Protein AF-0000000084456804 (afdb_homodimer)

Organism: NCBI:txid398673

Foldseek 3Di:
DQACAPQNVVVVLVCQLAVPLDLVSNLVSLVQAADQQAWEAEPHDIDGSVRVSVVSSVLNVFKRKDWPDKDWDDKPDDPVDPHHPLQDAKIKTKMKTKMWIAGPVPRDIWIKIKIKMWIWGQDPVRGIHTRYIYMYMDTDD/DQACDPQNVVVVLVCQLAVPLDLVSNLVSLVQAADQQAWEAEPHDIDGSVRVSVVSSVLNVFKRKDWPDKDWDDKPDDPPDRHPPLQDAKIKTKMKTKMWIAGPVPRDIWIKIKIKMWIWGQDPVRGIHTRYIYMYMDTDD

Secondary structure (DSSP, 8-state):
-----HHHHHHHHHHHHHH-S-HHHHHHHHHHHEEEEEEEEETTEEEEHHHHHHHHHHHHHHEEEEEEEEEEEEESS-TT-SS--TTSS-EEEEEEEEEEEEETTT--EEEEEEEEEEEEEE-TTS-EEEEEEEEEEEEE-/-----HHHHHHHHHHHHHH-S-HHHHHHHHHHHEEEEEEEEETTEEEEHHHHHHHHHHHHHHEEEEEEEEEEEEESS-SS-S---TTSS-EEEEEEEEEEEEETTT--EEEEEEEEEEEEEE-TTS-EEEEEEEEEEEEE-

Structure (mmCIF, N/CA/C/O backbone):
data_AF-0000000084456804-model_v1
#
loop_
_entity.id
_entity.type
_entity.pdbx_description
1 polymer 'SnoaL-like domain-containing protein'
#
loop_
_atom_site.group_PDB
_atom_site.id
_atom_site.type_symbol
_atom_site.label_atom_id
_atom_site.label_alt_id
_atom_site.label_comp_id
_atom_site.label_asym_id
_atom_site.label_entity_id
_atom_site.label_seq_id
_atom_site.pdbx_PDB_ins_code
_atom_site.Cartn_x
_atom_site.Cartn_y
_atom_site.Cartn_z
_atom_site.occupancy
_atom_site.B_iso_or_equiv
_atom_site.auth_seq_id
_atom_site.auth_comp_id
_atom_site.auth_asym_id
_atom_site.auth_atom_id
_atom_site.pdbx_PDB_model_num
ATOM 1 N N . MET A 1 1 ? 26.938 5.816 13.539 1 35.72 1 MET A N 1
ATOM 2 C CA . MET A 1 1 ? 25.672 6.43 13.141 1 35.72 1 MET A CA 1
ATOM 3 C C . MET A 1 1 ? 24.641 5.367 12.758 1 35.72 1 MET A C 1
ATOM 5 O O . MET A 1 1 ? 25 4.367 12.125 1 35.72 1 MET A O 1
ATOM 9 N N . GLU A 1 2 ? 23.672 5.082 13.453 1 49.22 2 GLU A N 1
ATOM 10 C CA . GLU A 1 2 ? 22.719 4.012 13.18 1 49.22 2 GLU A CA 1
ATOM 11 C C . GLU A 1 2 ? 22.25 4.059 11.734 1 49.22 2 GLU A C 1
ATOM 13 O O . GLU A 1 2 ? 22.078 5.141 11.164 1 49.22 2 GLU A O 1
ATOM 18 N N . PRO A 1 3 ? 22.516 3.033 11.016 1 57.56 3 PRO A N 1
ATOM 19 C CA . PRO A 1 3 ? 22.156 3.059 9.594 1 57.56 3 PRO A CA 1
ATOM 20 C C . PRO A 1 3 ? 20.75 3.621 9.359 1 57.56 3 PRO A C 1
ATOM 22 O O . PRO A 1 3 ? 19.844 3.373 10.156 1 57.56 3 PRO A O 1
ATOM 25 N N . ILE A 1 4 ? 20.672 4.742 8.703 1 65.06 4 ILE A N 1
ATOM 26 C CA . ILE A 1 4 ? 19.391 5.367 8.359 1 65.06 4 ILE A CA 1
ATOM 27 C C . ILE A 1 4 ? 18.625 4.473 7.395 1 65.06 4 ILE A C 1
ATOM 29 O O . ILE A 1 4 ? 19.156 4.086 6.344 1 65.06 4 ILE A O 1
ATOM 33 N N . THR A 1 5 ? 17.516 3.873 7.895 1 77.75 5 THR A N 1
ATOM 34 C CA . THR A 1 5 ? 16.641 3.021 7.086 1 77.75 5 THR A CA 1
ATOM 35 C C . THR A 1 5 ? 15.656 3.861 6.285 1 77.75 5 THR A C 1
ATOM 37 O O . THR A 1 5 ? 15.508 5.059 6.535 1 77.75 5 THR A O 1
ATOM 40 N N . LEU A 1 6 ? 15.125 3.277 5.277 1 82.5 6 LEU A N 1
ATOM 41 C CA . LEU A 1 6 ? 14.07 3.955 4.531 1 82.5 6 LEU A CA 1
ATOM 42 C C . LEU A 1 6 ? 12.945 4.391 5.457 1 82.5 6 LEU A C 1
ATOM 44 O O . LEU A 1 6 ? 12.375 5.473 5.285 1 82.5 6 LEU A O 1
ATOM 48 N N . PHE A 1 7 ? 12.695 3.586 6.438 1 86.81 7 PHE A N 1
ATOM 49 C CA . PHE A 1 7 ? 11.664 3.932 7.398 1 86.81 7 PHE A CA 1
ATOM 50 C C . PHE A 1 7 ? 12.023 5.207 8.156 1 86.81 7 PHE A C 1
ATOM 52 O O . PHE A 1 7 ? 11.18 6.09 8.336 1 86.81 7 PHE A O 1
ATOM 59 N N . ASN A 1 8 ? 13.188 5.277 8.586 1 83.88 8 ASN A N 1
ATOM 60 C CA . ASN A 1 8 ? 13.609 6.465 9.328 1 83.88 8 ASN A CA 1
ATOM 61 C C . ASN A 1 8 ? 13.484 7.727 8.484 1 83.88 8 ASN A C 1
ATOM 63 O O . ASN A 1 8 ? 13.078 8.781 8.984 1 83.88 8 ASN A O 1
ATOM 67 N N . HIS A 1 9 ? 13.93 7.535 7.285 1 82.19 9 HIS A N 1
ATOM 68 C CA . HIS A 1 9 ? 13.773 8.656 6.367 1 82.19 9 HIS A CA 1
ATOM 69 C C . HIS A 1 9 ? 12.312 9.055 6.219 1 82.19 9 HIS A C 1
ATOM 71 O O . HIS A 1 9 ? 11.977 10.242 6.289 1 82.19 9 HIS A O 1
ATOM 77 N N . PHE A 1 10 ? 11.523 8.102 6.074 1 86.19 10 PHE A N 1
ATOM 78 C CA . PHE A 1 10 ? 10.102 8.352 5.902 1 86.19 10 PHE A CA 1
ATOM 79 C C . PHE A 1 10 ? 9.492 8.914 7.184 1 86.19 10 PHE A C 1
ATOM 81 O O . PHE A 1 10 ? 8.672 9.828 7.133 1 86.19 10 PHE A O 1
ATOM 88 N N . ASP A 1 11 ? 9.836 8.398 8.25 1 87.81 11 ASP A N 1
ATOM 89 C CA . ASP A 1 11 ? 9.328 8.875 9.539 1 87.81 11 ASP A CA 1
ATOM 90 C C . ASP A 1 11 ? 9.641 10.352 9.742 1 87.81 11 ASP A C 1
ATOM 92 O O . ASP A 1 11 ? 8.781 11.125 10.172 1 87.81 11 ASP A O 1
ATOM 96 N N . GLU A 1 12 ? 10.828 10.742 9.422 1 84.06 12 GLU A N 1
ATOM 97 C CA . G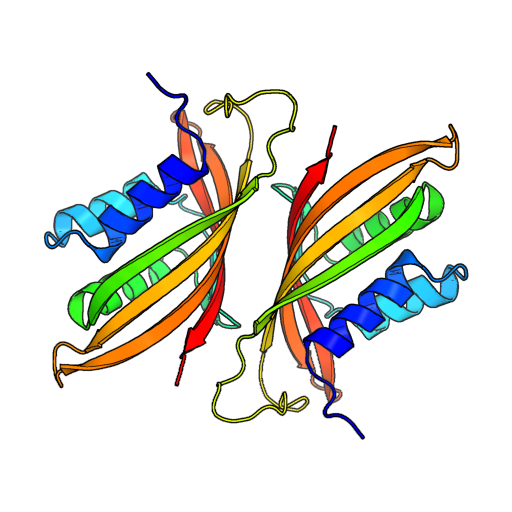LU A 1 12 ? 11.227 12.148 9.547 1 84.06 12 GLU A CA 1
ATOM 98 C C . GLU A 1 12 ? 10.453 13.023 8.57 1 84.06 12 GLU A C 1
ATOM 100 O O . GLU A 1 12 ? 10.039 14.133 8.914 1 84.06 12 GLU A O 1
ATOM 105 N N . LEU A 1 13 ? 10.344 12.516 7.359 1 85.5 13 LEU A N 1
ATOM 106 C CA . LEU A 1 13 ? 9.562 13.258 6.367 1 85.5 13 LEU A CA 1
ATOM 107 C C . LEU A 1 13 ? 8.148 13.508 6.863 1 85.5 13 LEU A C 1
ATOM 109 O O . LEU A 1 13 ? 7.637 14.625 6.762 1 85.5 13 LEU A O 1
ATOM 113 N N . PHE A 1 14 ? 7.52 12.516 7.391 1 83.75 14 PHE A N 1
ATOM 114 C CA . PHE A 1 14 ? 6.164 12.617 7.918 1 83.75 14 PHE A CA 1
ATOM 115 C C . PHE A 1 14 ? 6.078 13.703 8.984 1 83.75 14 PHE A C 1
ATOM 117 O O . PHE A 1 14 ? 5.16 14.523 8.969 1 83.75 14 PHE A O 1
ATOM 124 N N . LYS A 1 15 ? 7.02 13.727 9.836 1 83.5 15 LYS A N 1
ATOM 125 C CA . LYS A 1 15 ? 7.027 14.68 10.945 1 83.5 15 LYS A CA 1
ATOM 126 C C . LYS A 1 15 ? 7.164 16.109 10.43 1 83.5 15 LYS A C 1
ATOM 128 O O . LYS A 1 15 ? 6.477 17.016 10.906 1 83.5 15 LYS A O 1
ATOM 133 N N . VAL A 1 16 ? 7.969 16.25 9.477 1 82.94 16 VAL A N 1
ATOM 134 C CA . VAL A 1 16 ? 8.18 17.594 8.938 1 82.94 16 VAL A CA 1
ATOM 135 C C . VAL A 1 16 ? 6.945 18.031 8.156 1 82.94 16 VAL A C 1
ATOM 137 O O . VAL A 1 16 ? 6.527 19.188 8.242 1 82.94 16 VAL A O 1
ATOM 140 N N . LEU A 1 17 ? 6.297 17.172 7.457 1 84.38 17 LEU A N 1
ATOM 141 C CA . LEU A 1 17 ? 5.129 17.5 6.641 1 84.38 17 LEU A CA 1
ATOM 142 C C . LEU A 1 17 ? 3.947 17.891 7.516 1 84.38 17 LEU A C 1
ATOM 144 O O . LEU A 1 17 ? 3.189 18.797 7.168 1 84.38 17 LEU A O 1
ATOM 148 N N . PHE A 1 18 ? 3.859 17.266 8.703 1 83.19 18 PHE A N 1
ATOM 149 C CA . PHE A 1 18 ? 2.584 17.422 9.391 1 83.19 18 PHE A CA 1
ATOM 150 C C . PHE A 1 18 ? 2.787 18.031 10.773 1 83.19 18 PHE A C 1
ATOM 152 O O . PHE A 1 18 ? 1.844 18.547 11.375 1 83.19 18 PHE A O 1
ATOM 159 N N . PHE A 1 19 ? 3.977 17.953 11.352 1 80.5 19 PHE A N 1
ATOM 160 C CA . PHE A 1 19 ? 4.168 18.422 12.727 1 80.5 19 PHE A CA 1
ATOM 161 C C . PHE A 1 19 ? 4.918 19.734 12.75 1 80.5 19 PHE A C 1
ATOM 163 O O . PHE A 1 19 ? 5.023 20.375 13.805 1 80.5 19 PHE A O 1
ATOM 170 N N . GLN A 1 20 ? 5.438 20.109 11.656 1 74 20 GLN A N 1
ATOM 171 C CA . GLN A 1 20 ? 6.172 21.375 11.617 1 74 20 GLN A CA 1
ATOM 172 C C . GLN A 1 20 ? 5.223 22.562 11.539 1 74 20 GLN A C 1
ATOM 174 O O . GLN A 1 20 ? 4.348 22.609 10.672 1 74 20 GLN A O 1
ATOM 179 N N . ASN A 1 21 ? 5.324 23.453 12.375 1 74.38 21 ASN A N 1
ATOM 180 C CA . ASN A 1 21 ? 4.418 24.594 12.484 1 74.38 21 ASN A CA 1
ATOM 181 C C . ASN A 1 21 ? 4.695 25.625 11.406 1 74.38 21 ASN A C 1
ATOM 183 O O . ASN A 1 21 ? 3.816 26.422 11.055 1 74.38 21 ASN A O 1
ATOM 187 N N . ASP A 1 22 ? 5.875 25.625 10.859 1 80.38 22 ASP A N 1
ATOM 188 C CA . ASP A 1 22 ? 6.246 26.562 9.805 1 80.38 22 ASP A CA 1
ATOM 189 C C . ASP A 1 22 ? 5.789 26.062 8.438 1 80.38 22 ASP A C 1
ATOM 191 O O . ASP A 1 22 ? 6.352 25.109 7.895 1 80.38 22 ASP A O 1
ATOM 195 N N . ASN A 1 23 ? 4.797 26.734 7.867 1 78.12 23 ASN A N 1
ATOM 196 C CA . ASN A 1 23 ? 4.23 26.344 6.586 1 78.12 23 ASN A CA 1
ATOM 197 C C . ASN A 1 23 ? 5.289 26.328 5.484 1 78.12 23 ASN A C 1
ATOM 199 O O . ASN A 1 23 ? 5.258 25.469 4.598 1 78.12 23 ASN A O 1
ATOM 203 N N . GLU A 1 24 ? 6.129 27.281 5.57 1 82.5 24 GLU A N 1
ATOM 204 C CA . GLU A 1 24 ? 7.195 27.328 4.574 1 82.5 24 GLU A CA 1
ATOM 205 C C . GLU A 1 24 ? 8.102 26.109 4.684 1 82.5 24 GLU A C 1
ATOM 207 O O . GLU A 1 24 ? 8.516 25.547 3.672 1 82.5 24 GLU A O 1
ATOM 212 N N . ALA A 1 25 ? 8.375 25.766 5.863 1 82 25 ALA A N 1
ATOM 213 C CA . ALA A 1 25 ? 9.188 24.578 6.09 1 82 25 ALA A CA 1
ATOM 214 C C . ALA A 1 25 ? 8.469 23.328 5.582 1 82 25 ALA A C 1
ATOM 216 O O . ALA A 1 25 ? 9.094 22.453 4.984 1 82 25 ALA A O 1
ATOM 217 N N . GLY A 1 26 ? 7.168 23.219 5.746 1 81.69 26 GLY A N 1
ATOM 218 C CA . GLY A 1 26 ? 6.387 22.094 5.246 1 81.69 26 GLY A CA 1
ATOM 219 C C . GLY A 1 26 ? 6.367 22.016 3.732 1 81.69 26 GLY A C 1
ATOM 220 O O . GLY A 1 26 ? 6.523 20.922 3.166 1 81.69 26 GLY A O 1
ATOM 221 N N . SER A 1 27 ? 6.211 23.156 3.193 1 84.44 27 SER A N 1
ATOM 222 C CA . SER A 1 27 ? 6.176 23.219 1.735 1 84.44 27 SER A CA 1
ATOM 223 C C . SER A 1 27 ? 7.527 22.844 1.136 1 84.44 27 SER A C 1
ATOM 225 O O . SER A 1 27 ? 7.586 22.125 0.13 1 84.44 27 SER A O 1
ATOM 227 N N . LYS A 1 28 ? 8.547 23.375 1.702 1 87.31 28 LYS A N 1
ATOM 228 C CA . LYS A 1 28 ? 9.891 23.047 1.23 1 87.31 28 LYS A CA 1
ATOM 229 C C . LYS A 1 28 ? 10.172 21.547 1.365 1 87.31 28 LYS A C 1
ATOM 231 O O . LYS A 1 28 ? 10.773 20.953 0.477 1 87.31 28 LYS A O 1
ATOM 236 N N . ALA A 1 29 ? 9.766 21 2.494 1 88 29 ALA A N 1
ATOM 237 C CA . ALA A 1 29 ? 9.953 19.562 2.701 1 88 29 ALA A CA 1
ATOM 238 C C . ALA A 1 29 ? 9.25 18.766 1.61 1 88 29 ALA A C 1
ATOM 240 O O . ALA A 1 29 ? 9.773 17.75 1.146 1 88 29 ALA A O 1
ATOM 241 N N . PHE A 1 30 ? 8.094 19.172 1.231 1 91.81 30 PHE A N 1
ATOM 242 C CA . PHE A 1 30 ? 7.367 18.484 0.172 1 91.81 30 PHE A CA 1
ATOM 243 C C . PHE A 1 30 ? 8.148 18.516 -1.134 1 91.81 30 PHE A C 1
ATOM 245 O O . PHE A 1 30 ? 8.406 17.469 -1.737 1 91.81 30 PHE A O 1
ATOM 252 N N . VAL A 1 31 ? 8.578 19.688 -1.529 1 91.38 31 VAL A N 1
ATOM 253 C CA . VAL A 1 31 ? 9.258 19.891 -2.803 1 91.38 31 VAL A CA 1
ATOM 254 C C . VAL A 1 31 ? 10.562 19.078 -2.822 1 91.38 31 VAL A C 1
ATOM 256 O O . VAL A 1 31 ? 10.906 18.484 -3.838 1 91.38 31 VAL A O 1
ATOM 259 N N . ASP A 1 32 ? 11.188 19 -1.734 1 92.69 32 ASP A N 1
ATOM 260 C CA . ASP A 1 32 ? 12.492 18.359 -1.652 1 92.69 32 ASP A CA 1
ATOM 261 C C . ASP A 1 32 ? 12.359 16.844 -1.613 1 92.69 32 ASP A C 1
ATOM 263 O O . ASP A 1 32 ? 13.312 16.125 -1.919 1 92.69 32 ASP A O 1
ATOM 267 N N . ASN A 1 33 ? 11.211 16.344 -1.269 1 93.94 33 ASN A N 1
ATOM 268 C CA . ASN A 1 33 ? 11.164 14.914 -0.931 1 93.94 33 ASN A CA 1
ATOM 269 C C . ASN A 1 33 ? 10.211 14.156 -1.851 1 93.94 33 ASN A C 1
ATOM 271 O O . ASN A 1 33 ? 10.133 12.922 -1.784 1 93.94 3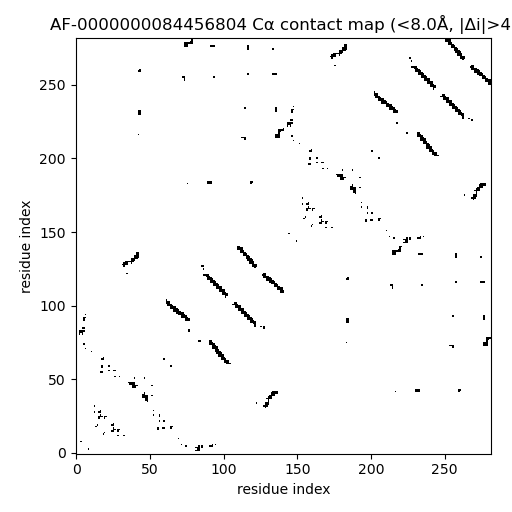3 ASN A O 1
ATOM 275 N N . PHE A 1 34 ? 9.547 14.828 -2.721 1 96.12 34 PHE A N 1
ATOM 276 C CA . PHE A 1 34 ? 8.625 14.164 -3.641 1 96.12 34 PHE A CA 1
ATOM 277 C C . PHE A 1 34 ? 9.055 14.391 -5.086 1 96.12 34 PHE A C 1
ATOM 279 O O . PHE A 1 34 ? 9.438 15.5 -5.461 1 96.12 34 PHE A O 1
ATOM 286 N N . ALA A 1 35 ? 9.062 13.328 -5.852 1 95.75 35 ALA A N 1
ATOM 287 C CA . ALA A 1 35 ? 9.398 13.414 -7.27 1 95.75 35 ALA A CA 1
ATOM 288 C C . ALA A 1 35 ? 8.336 14.172 -8.047 1 95.75 35 ALA A C 1
ATOM 290 O O . ALA A 1 35 ? 7.156 14.156 -7.68 1 95.75 35 ALA A O 1
ATOM 291 N N . LYS A 1 36 ? 8.688 14.781 -9.133 1 95.19 36 LYS A N 1
ATOM 292 C CA . LYS A 1 36 ? 7.762 15.594 -9.922 1 95.19 36 LYS A CA 1
ATOM 293 C C . LYS A 1 36 ? 6.672 14.727 -10.547 1 95.19 36 LYS A C 1
ATOM 295 O O . LYS A 1 36 ? 5.562 15.203 -10.797 1 95.19 36 LYS A O 1
ATOM 300 N N . ASP A 1 37 ? 6.938 13.477 -10.805 1 95.12 37 ASP A N 1
ATOM 301 C CA . ASP A 1 37 ? 5.953 12.555 -11.375 1 95.12 37 ASP A CA 1
ATOM 302 C C . ASP A 1 37 ? 5.266 11.742 -10.281 1 95.12 37 ASP A C 1
ATOM 304 O O . ASP A 1 37 ? 4.68 10.688 -10.562 1 95.12 37 ASP A O 1
ATOM 308 N N . PHE A 1 38 ? 5.348 12.258 -9.094 1 96.06 38 PHE A N 1
ATOM 309 C CA . PHE A 1 38 ? 4.742 11.656 -7.91 1 96.06 38 PHE A CA 1
ATOM 310 C C . PHE A 1 38 ? 3.244 11.453 -8.117 1 96.06 38 PHE A C 1
ATOM 312 O O . PHE A 1 38 ? 2.566 12.312 -8.68 1 96.06 38 PHE A O 1
ATOM 319 N N . THR A 1 39 ? 2.752 10.289 -7.605 1 95.81 39 THR A N 1
ATOM 320 C CA . THR A 1 39 ? 1.318 10.031 -7.523 1 95.81 39 THR A CA 1
ATOM 321 C C . THR A 1 39 ? 0.949 9.445 -6.164 1 95.81 39 THR A C 1
ATOM 323 O O . THR A 1 39 ? 1.762 8.773 -5.531 1 95.81 39 THR A O 1
ATOM 326 N N . ALA A 1 40 ? -0.287 9.734 -5.785 1 96.56 40 ALA A N 1
ATOM 327 C CA . ALA A 1 40 ? -0.777 9.195 -4.52 1 96.56 40 ALA A CA 1
ATOM 328 C C . ALA A 1 40 ? -2.188 8.633 -4.672 1 96.56 40 ALA A C 1
ATOM 330 O O . ALA A 1 40 ? -2.947 9.07 -5.539 1 96.56 40 ALA A O 1
ATOM 331 N N . SER A 1 41 ? -2.451 7.637 -3.957 1 95.44 41 SER A N 1
ATOM 332 C CA . SER A 1 41 ? -3.803 7.125 -3.76 1 95.44 41 SER A CA 1
ATOM 333 C C . SER A 1 41 ? -4.145 7.027 -2.277 1 95.44 41 SER A C 1
ATOM 335 O O . SER A 1 41 ? -3.418 6.398 -1.507 1 95.44 41 SER A O 1
ATOM 337 N N . ILE 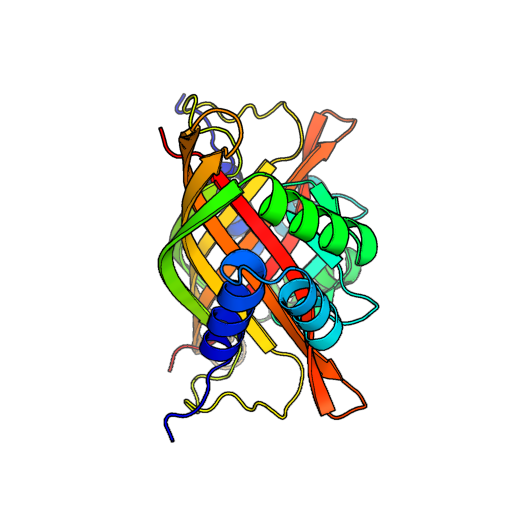A 1 42 ? -5.113 7.633 -1.848 1 94.12 42 ILE A N 1
ATOM 338 C CA . ILE A 1 42 ? -5.633 7.535 -0.487 1 94.12 42 ILE A CA 1
ATOM 339 C C . ILE A 1 42 ? -7.039 6.949 -0.511 1 94.12 42 ILE A C 1
ATOM 341 O O . ILE A 1 42 ? -7.977 7.582 -1.008 1 94.12 42 ILE A O 1
ATOM 345 N N . ASN A 1 43 ? -7.062 5.715 0.06 1 87.44 43 ASN A N 1
ATOM 346 C CA . ASN A 1 43 ? -8.266 4.91 -0.123 1 87.44 43 ASN A CA 1
ATOM 347 C C . ASN A 1 43 ? -8.617 4.754 -1.6 1 87.44 43 ASN A C 1
ATOM 349 O O . ASN A 1 43 ? -7.867 4.141 -2.359 1 87.44 43 ASN A O 1
ATOM 353 N N . SER A 1 44 ? -9.438 5.512 -2.229 1 82.06 44 SER A N 1
ATOM 354 C CA . SER A 1 44 ? -9.766 5.375 -3.643 1 82.06 44 SER A CA 1
ATOM 355 C C . SER A 1 44 ? -9.586 6.695 -4.383 1 82.06 44 SER A C 1
ATOM 357 O O . SER A 1 44 ? -9.859 6.781 -5.582 1 82.06 44 SER A O 1
ATOM 359 N N . GLN A 1 45 ? -9.102 7.613 -3.674 1 88.5 45 GLN A N 1
ATOM 360 C CA . GLN A 1 45 ? -8.906 8.914 -4.309 1 88.5 45 GLN A CA 1
ATOM 361 C C . GLN A 1 45 ? -7.492 9.039 -4.879 1 88.5 45 GLN A C 1
ATOM 363 O O . GLN A 1 45 ? -6.508 8.883 -4.152 1 88.5 45 GLN A O 1
ATOM 368 N N . HIS A 1 46 ? -7.434 9.305 -6.133 1 92.75 46 HIS A N 1
ATOM 369 C CA . HIS A 1 46 ? -6.152 9.5 -6.797 1 92.75 46 HIS A CA 1
ATOM 370 C C . HIS A 1 46 ? -5.738 10.969 -6.777 1 92.75 46 HIS A C 1
ATOM 372 O O . HIS A 1 46 ? -6.562 11.852 -7.016 1 92.75 46 HIS A O 1
ATOM 378 N N . LEU A 1 47 ? -4.504 11.227 -6.438 1 96.38 47 LEU A N 1
ATOM 379 C CA . LEU A 1 47 ? -3.951 12.578 -6.379 1 96.38 47 LEU A CA 1
ATOM 380 C C . LEU A 1 47 ? -2.623 12.648 -7.125 1 96.38 47 LEU A C 1
ATOM 382 O O . LEU A 1 47 ? -1.76 11.789 -6.953 1 96.38 47 LEU A O 1
ATOM 386 N N . ASP A 1 48 ? -2.533 13.68 -7.941 1 97.19 48 ASP A N 1
ATOM 387 C CA . ASP A 1 48 ? -1.217 13.938 -8.516 1 97.19 48 ASP A CA 1
ATOM 388 C C . ASP A 1 48 ? -0.39 14.844 -7.602 1 97.19 48 ASP A C 1
ATOM 390 O O . ASP A 1 48 ? -0.793 15.133 -6.473 1 97.19 48 ASP A O 1
ATOM 394 N N . TYR A 1 49 ? 0.779 15.219 -8.078 1 97.25 49 TYR A N 1
ATOM 395 C CA . TYR A 1 49 ? 1.745 15.992 -7.309 1 97.25 49 TYR A CA 1
ATOM 396 C C . TYR A 1 49 ? 1.104 17.25 -6.734 1 97.25 49 TYR A C 1
ATOM 398 O O . TYR A 1 49 ? 1.134 17.469 -5.523 1 97.25 49 TYR A O 1
ATOM 406 N N . ASN A 1 50 ? 0.415 18.047 -7.551 1 96.19 50 ASN A N 1
ATOM 407 C CA . ASN A 1 50 ? -0.157 19.328 -7.113 1 96.19 50 ASN A CA 1
ATOM 408 C C . ASN A 1 50 ? -1.328 19.109 -6.16 1 96.19 50 ASN A C 1
ATOM 410 O O . ASN A 1 50 ? -1.446 19.812 -5.152 1 96.19 50 ASN A O 1
ATOM 414 N N . ALA A 1 51 ? -2.123 18.156 -6.516 1 96.38 51 ALA A N 1
ATOM 415 C CA . ALA A 1 51 ? -3.285 17.875 -5.676 1 96.38 51 ALA A CA 1
ATOM 416 C C . ALA A 1 51 ? -2.861 17.391 -4.293 1 96.38 51 ALA A C 1
ATOM 418 O O . ALA A 1 51 ? -3.453 17.797 -3.283 1 96.38 51 ALA A O 1
ATOM 419 N N . PHE A 1 52 ? -1.888 16.609 -4.258 1 95.94 52 PHE A N 1
ATOM 420 C CA . PHE A 1 52 ? -1.412 16.094 -2.979 1 95.94 52 PHE A CA 1
ATOM 421 C C . PHE A 1 52 ? -0.754 17.203 -2.16 1 95.94 52 PHE A C 1
ATOM 423 O O . PHE A 1 52 ? -0.961 17.297 -0.948 1 95.94 52 PHE A O 1
ATOM 430 N N . GLN A 1 53 ? 0.08 17.938 -2.781 1 93.62 53 GLN A N 1
ATOM 431 C CA . GLN A 1 53 ? 0.711 19.062 -2.096 1 93.62 53 GLN A CA 1
ATOM 432 C C . GLN A 1 53 ? -0.333 19.984 -1.471 1 93.62 53 GLN A C 1
ATOM 434 O O . GLN A 1 53 ? -0.198 20.391 -0.315 1 93.62 53 GLN A O 1
ATOM 439 N N . LYS A 1 54 ? -1.346 20.312 -2.246 1 92.88 54 LYS A N 1
ATOM 440 C CA . LYS A 1 54 ? -2.424 21.156 -1.748 1 92.88 54 LYS A CA 1
ATOM 441 C C . LYS A 1 54 ? -3.15 20.5 -0.581 1 92.88 54 LYS A C 1
ATOM 443 O O . LYS A 1 54 ? -3.473 21.156 0.41 1 92.88 54 LYS A O 1
ATOM 448 N N . ALA A 1 55 ? -3.395 19.203 -0.699 1 92.12 55 ALA A N 1
ATOM 449 C CA . ALA A 1 55 ? -4.066 18.469 0.369 1 92.12 55 ALA A CA 1
ATOM 450 C C . ALA A 1 55 ? -3.258 18.531 1.662 1 92.12 55 ALA A C 1
ATOM 452 O O . ALA A 1 55 ? -3.82 18.672 2.748 1 92.12 55 ALA A O 1
ATOM 453 N N . CYS A 1 56 ? -1.991 18.359 1.564 1 90.94 56 CYS A N 1
ATOM 454 C CA . CYS A 1 56 ? -1.13 18.438 2.74 1 90.94 56 CYS A CA 1
ATOM 455 C C . CYS A 1 56 ? -1.203 19.812 3.385 1 90.94 56 CYS A C 1
ATOM 457 O O . CYS A 1 56 ? -1.293 19.922 4.609 1 90.94 56 CYS A O 1
ATOM 459 N N . ALA A 1 57 ? -1.174 20.828 2.561 1 88.75 57 ALA A N 1
ATOM 460 C CA . ALA A 1 57 ? -1.243 22.203 3.074 1 88.75 57 ALA A CA 1
ATOM 461 C C . ALA A 1 57 ? -2.568 22.453 3.787 1 88.75 57 ALA A C 1
ATOM 463 O O . ALA A 1 57 ? -2.596 23.047 4.867 1 88.75 57 ALA A O 1
ATOM 464 N N . ILE A 1 58 ? -3.615 21.969 3.207 1 90.06 58 ILE A N 1
ATOM 465 C CA . ILE A 1 58 ? -4.941 22.141 3.791 1 90.06 58 ILE A CA 1
ATOM 466 C C . ILE A 1 58 ? -5.02 21.391 5.121 1 90.06 58 ILE A C 1
ATOM 468 O O . ILE A 1 58 ? -5.543 21.906 6.105 1 90.06 58 ILE A O 1
ATOM 472 N N . ALA A 1 59 ? -4.492 20.203 5.105 1 88.94 59 ALA A N 1
ATOM 473 C CA . ALA A 1 59 ? -4.504 19.422 6.336 1 88.94 59 ALA A CA 1
ATOM 474 C C . ALA A 1 59 ? -3.752 20.141 7.453 1 88.94 59 ALA A C 1
ATOM 476 O O . ALA A 1 59 ? -4.207 20.156 8.602 1 88.94 59 ALA A O 1
ATOM 477 N N . ARG A 1 60 ? -2.656 20.688 7.148 1 87.5 60 ARG A N 1
ATOM 478 C CA . ARG A 1 60 ? -1.864 21.406 8.141 1 87.5 60 ARG A CA 1
ATOM 479 C C . ARG A 1 60 ? -2.623 22.625 8.664 1 87.5 60 ARG A C 1
ATOM 481 O O . ARG A 1 60 ? -2.492 22.984 9.836 1 87.5 60 ARG A O 1
ATOM 488 N N . GLU A 1 61 ? -3.334 23.25 7.824 1 87.44 61 GLU A N 1
ATOM 489 C CA . GLU A 1 61 ? -4.094 24.438 8.195 1 87.44 61 GLU A CA 1
ATOM 490 C C . GLU A 1 61 ? -5.309 24.078 9.047 1 87.44 61 GLU A C 1
ATOM 492 O O . GLU A 1 61 ? -5.621 24.766 10.016 1 87.44 61 GLU A O 1
ATOM 497 N N . ASP A 1 62 ? -5.895 23 8.773 1 90.06 62 ASP A N 1
ATOM 498 C CA . ASP A 1 62 ? -7.207 22.703 9.336 1 90.06 62 ASP A CA 1
ATOM 499 C C . ASP A 1 62 ? -7.086 21.844 10.594 1 90.06 62 ASP A C 1
ATOM 501 O O . ASP A 1 62 ? -8 21.812 11.422 1 90.06 62 ASP A O 1
ATOM 505 N N . TRP A 1 63 ? -5.922 21.141 10.695 1 90.5 63 TRP A N 1
ATOM 506 C CA . TRP A 1 63 ? -5.887 20.125 11.742 1 90.5 63 TRP A CA 1
ATOM 507 C C . TRP A 1 63 ? -4.605 20.25 12.562 1 90.5 63 TRP A C 1
ATOM 509 O O . TRP A 1 63 ? -3.553 20.609 12.039 1 90.5 63 TRP A O 1
ATOM 519 N N . THR A 1 64 ? -4.789 19.969 13.875 1 90.81 64 THR A N 1
ATOM 520 C CA . THR A 1 64 ? -3.652 19.562 14.695 1 90.81 64 THR A CA 1
ATOM 521 C C . THR A 1 64 ? -3.521 18.047 14.719 1 90.81 64 THR A C 1
ATOM 523 O O . THR A 1 64 ? -4.461 17.344 15.094 1 90.81 64 THR A O 1
ATOM 526 N N . MET A 1 65 ? -2.377 17.656 14.273 1 90.31 65 MET A N 1
ATOM 527 C CA . MET A 1 65 ? -2.178 16.219 14.148 1 90.31 65 MET A CA 1
ATOM 528 C C . MET A 1 65 ? -1.155 15.719 15.172 1 90.31 65 MET A C 1
ATOM 530 O O . MET A 1 65 ? -0.163 16.391 15.438 1 90.31 65 MET A O 1
ATOM 534 N N . SER A 1 66 ? -1.434 14.602 15.711 1 90.25 66 SER A N 1
ATOM 535 C CA . SER A 1 66 ? -0.504 13.922 16.609 1 90.25 66 SER A CA 1
ATOM 536 C C . SER A 1 66 ? -0.354 12.445 16.234 1 90.25 66 SER A C 1
ATOM 538 O O . SER A 1 66 ? -1.339 11.781 15.906 1 90.25 66 SER A O 1
ATOM 540 N N . LEU A 1 67 ? 0.843 12.086 16.203 1 92.44 67 LEU A N 1
ATOM 541 C CA . LEU A 1 67 ? 1.183 10.703 15.891 1 92.44 67 LEU A CA 1
ATOM 542 C C . LEU A 1 67 ? 1.363 9.883 17.172 1 92.44 67 LEU A C 1
ATOM 544 O O . LEU A 1 67 ? 2.246 10.172 17.984 1 92.44 67 LEU A O 1
ATOM 548 N N . GLN A 1 68 ? 0.559 8.844 17.312 1 93.62 68 GLN A N 1
ATOM 549 C CA . GLN A 1 68 ? 0.645 8.008 18.5 1 93.62 68 GLN A CA 1
ATOM 550 C C . GLN A 1 68 ? 1.657 6.879 18.312 1 93.62 68 GLN A C 1
ATOM 552 O O . GLN A 1 68 ? 2.361 6.508 19.25 1 93.62 68 GLN A O 1
ATOM 557 N N . SER A 1 69 ? 1.674 6.309 17.172 1 94.25 69 SER A N 1
ATOM 558 C CA . SER A 1 69 ? 2.633 5.266 16.828 1 94.25 69 SER A CA 1
ATOM 559 C C . SER A 1 69 ? 2.854 5.188 15.328 1 94.25 69 SER A C 1
ATOM 561 O O . SER A 1 69 ? 1.98 5.57 14.547 1 94.25 69 SER A O 1
ATOM 563 N N . HIS A 1 70 ? 3.971 4.797 14.977 1 93.88 70 HIS A N 1
ATOM 564 C CA . HIS A 1 70 ? 4.398 4.578 13.594 1 93.88 70 HIS A CA 1
ATOM 565 C C . HIS A 1 70 ? 5.426 3.451 13.508 1 93.88 70 HIS A C 1
ATOM 567 O O . HIS A 1 70 ? 6.469 3.506 14.164 1 93.88 70 HIS A O 1
ATOM 573 N N . GLU A 1 71 ? 5.133 2.443 12.68 1 94.94 71 GLU A N 1
ATOM 574 C CA . GLU A 1 71 ? 6.051 1.313 12.586 1 94.94 71 GLU A CA 1
ATOM 575 C C . GLU A 1 71 ? 6.211 0.852 11.141 1 94.94 71 GLU A C 1
ATOM 577 O O . GLU A 1 71 ? 5.289 0.978 10.336 1 94.94 71 GLU A O 1
ATOM 582 N N . ALA A 1 72 ? 7.391 0.406 10.898 1 93.25 72 ALA A N 1
ATOM 583 C CA . ALA A 1 72 ? 7.613 -0.261 9.617 1 93.25 72 ALA A CA 1
ATOM 584 C C . ALA A 1 72 ? 7.051 -1.681 9.633 1 93.25 72 ALA A C 1
ATOM 586 O O . ALA A 1 72 ? 7.281 -2.434 10.578 1 93.25 72 ALA A O 1
ATOM 587 N N . LEU A 1 73 ? 6.281 -2.021 8.594 1 95.38 73 LEU A N 1
ATOM 588 C CA . LEU A 1 73 ? 5.746 -3.375 8.492 1 95.38 73 LEU A CA 1
ATOM 589 C C . LEU A 1 73 ? 6.66 -4.262 7.652 1 95.38 73 LEU A C 1
ATOM 591 O O . LEU A 1 73 ? 7.008 -5.371 8.062 1 95.38 73 LEU A O 1
ATOM 595 N N . VAL A 1 74 ? 6.992 -3.826 6.445 1 93.31 74 VAL A N 1
ATOM 596 C CA . VAL A 1 74 ? 7.852 -4.535 5.504 1 93.31 74 VAL A CA 1
ATOM 597 C C . VAL A 1 74 ? 8.633 -3.533 4.66 1 93.31 74 VAL A C 1
ATOM 599 O O . VAL A 1 74 ? 8.094 -2.51 4.238 1 93.31 74 VAL A O 1
ATOM 602 N N . THR A 1 75 ? 9.883 -3.783 4.445 1 89.75 75 THR A N 1
ATOM 603 C CA . THR A 1 75 ? 10.719 -3.025 3.521 1 89.75 75 THR A CA 1
ATOM 604 C C . THR A 1 75 ? 11.211 -3.916 2.385 1 89.75 75 THR A C 1
ATOM 606 O O . THR A 1 75 ? 11.43 -5.113 2.576 1 89.75 75 THR A O 1
ATOM 609 N N . SER A 1 76 ? 11.266 -3.32 1.19 1 84.31 76 SER A N 1
ATOM 610 C CA . SER A 1 76 ? 11.672 -4.098 0.025 1 84.31 76 SER A CA 1
ATOM 611 C C . SER A 1 76 ? 13.148 -4.477 0.097 1 84.31 76 SER A C 1
ATOM 613 O O . SER A 1 76 ? 13.609 -5.34 -0.65 1 84.31 76 SER A O 1
ATOM 615 N N . PHE A 1 77 ? 13.93 -3.861 0.741 1 70.94 77 PHE A N 1
ATOM 616 C CA . PHE A 1 77 ? 15.359 -4.145 0.717 1 70.94 77 PHE A CA 1
ATOM 617 C C . PHE A 1 77 ? 15.656 -5.504 1.344 1 70.94 77 PHE A C 1
ATOM 619 O O . PHE A 1 77 ? 14.93 -5.949 2.24 1 70.94 77 PHE A O 1
ATOM 626 N N . ASP A 1 78 ? 16.516 -6.379 0.625 1 52.66 78 ASP A N 1
ATOM 627 C CA . ASP A 1 78 ? 16.984 -7.727 0.913 1 52.66 78 ASP A CA 1
ATOM 628 C C . ASP A 1 78 ? 17.438 -7.852 2.367 1 52.66 78 ASP A C 1
ATOM 630 O O . ASP A 1 78 ? 17.891 -6.875 2.971 1 52.66 78 ASP A O 1
ATOM 634 N N . ALA A 1 79 ? 16.875 -8.812 2.896 1 43.78 79 ALA A N 1
ATOM 635 C CA . ALA A 1 79 ? 17.312 -9.273 4.211 1 43.78 79 ALA A CA 1
ATOM 636 C C . ALA A 1 79 ? 18.828 -9.141 4.359 1 43.78 79 ALA A C 1
ATOM 638 O O . ALA A 1 79 ? 19.344 -9.086 5.477 1 43.78 79 ALA A O 1
ATOM 639 N N . GLN A 1 80 ? 19.438 -9.5 3.102 1 41.94 80 GLN A N 1
ATOM 640 C CA . GLN A 1 80 ? 20.844 -9.797 3.334 1 41.94 80 GLN A CA 1
ATOM 641 C C . GLN A 1 80 ? 21.609 -8.547 3.73 1 41.94 80 GLN A C 1
ATOM 643 O O . GLN A 1 80 ? 22.797 -8.617 4.082 1 41.94 80 GLN A O 1
ATOM 648 N N . GLY A 1 81 ? 21.078 -7.41 4.23 1 42.16 81 GLY A N 1
ATOM 649 C CA . GLY A 1 81 ? 21.797 -6.418 5.012 1 42.16 81 GLY A CA 1
ATOM 650 C C . GLY A 1 81 ? 20.953 -5.215 5.371 1 42.16 81 GLY A C 1
ATOM 651 O O . GLY A 1 81 ? 19.969 -4.914 4.688 1 42.16 81 GLY A O 1
ATOM 652 N N . GLU A 1 82 ? 20.922 -4.969 6.656 1 46.84 82 GLU A N 1
ATOM 653 C CA . GLU A 1 82 ? 20.375 -3.891 7.477 1 46.84 82 GLU A CA 1
ATOM 654 C C . GLU A 1 82 ? 20.375 -2.568 6.715 1 46.84 82 GLU A C 1
ATOM 656 O O . GLU A 1 82 ? 19.703 -1.62 7.117 1 46.84 82 GLU A O 1
ATOM 661 N N . ASN A 1 83 ? 21.391 -2.459 5.895 1 49.84 83 ASN A N 1
ATOM 662 C CA . ASN A 1 83 ? 21.609 -1.073 5.5 1 49.84 83 ASN A CA 1
ATOM 663 C C . ASN A 1 83 ? 20.844 -0.711 4.234 1 49.84 83 ASN A C 1
ATOM 665 O O . ASN A 1 83 ? 20.969 -1.39 3.213 1 49.84 83 ASN A O 1
ATOM 669 N N . TYR A 1 84 ? 19.812 -0.169 4.336 1 56.75 84 TYR A N 1
ATOM 670 C CA . TYR A 1 84 ? 19.125 0.507 3.242 1 56.75 84 TYR A CA 1
ATOM 671 C C . TYR A 1 84 ? 20.125 1.191 2.311 1 56.75 84 TYR A C 1
ATOM 673 O O . TYR A 1 84 ? 20.922 2.029 2.746 1 56.75 84 TYR A O 1
ATOM 681 N N . PRO A 1 85 ? 20.297 0.469 1.124 1 60.22 85 PRO A N 1
ATOM 682 C CA . PRO A 1 85 ? 21.156 1.297 0.271 1 60.22 85 PRO A CA 1
ATOM 683 C C . PRO A 1 85 ? 20.484 2.605 -0.143 1 60.22 85 PRO A C 1
ATOM 685 O O . PRO A 1 85 ? 19.672 2.621 -1.073 1 60.22 85 PRO A O 1
ATOM 688 N N . HIS A 1 86 ? 20.766 3.482 0.613 1 61.16 86 HIS A N 1
ATOM 689 C CA . HIS A 1 86 ? 20.234 4.812 0.337 1 61.16 86 HIS A CA 1
ATOM 690 C C . HIS A 1 86 ? 20.562 5.254 -1.085 1 61.16 86 HIS A C 1
ATOM 692 O O . HIS A 1 86 ? 19.859 6.098 -1.654 1 61.16 86 HIS A O 1
ATOM 698 N N . ASP A 1 87 ? 21.516 4.52 -1.616 1 64.69 87 ASP A N 1
ATOM 699 C CA . ASP A 1 87 ? 22.047 5.051 -2.873 1 64.69 87 ASP A CA 1
ATOM 700 C C . ASP A 1 87 ? 21.734 4.113 -4.039 1 64.69 87 ASP A C 1
ATOM 702 O O . ASP A 1 87 ? 22.359 4.191 -5.094 1 64.69 87 ASP A O 1
ATOM 706 N N . LYS A 1 88 ? 20.859 3.232 -3.639 1 67.25 88 LYS A N 1
ATOM 707 C CA . LYS A 1 88 ? 20.609 2.33 -4.758 1 67.25 88 LYS A CA 1
ATOM 708 C C . LYS A 1 88 ? 19.125 2.191 -5.031 1 67.25 88 LYS A C 1
ATOM 710 O O . LYS A 1 88 ? 18.312 2.148 -4.098 1 67.25 88 LYS A O 1
ATOM 715 N N . GLY A 1 89 ? 18.812 2.23 -6.281 1 67.06 89 GLY A N 1
ATOM 716 C CA . GLY A 1 89 ? 17.594 1.801 -6.945 1 67.06 89 GLY A CA 1
ATOM 717 C C . GLY A 1 89 ? 16.344 2.205 -6.199 1 67.06 89 GLY A C 1
ATOM 718 O O . GLY A 1 89 ? 16.406 2.961 -5.227 1 67.06 89 GLY A O 1
ATOM 719 N N . PRO A 1 90 ? 15.203 1.893 -6.676 1 74.88 90 PRO A N 1
ATOM 720 C CA . PRO A 1 90 ? 13.93 2.105 -5.988 1 74.88 90 PRO A CA 1
ATOM 721 C C . PRO A 1 90 ? 13.742 1.179 -4.789 1 74.88 90 PRO A C 1
ATOM 723 O O . PRO A 1 90 ? 14.266 0.065 -4.777 1 74.88 90 PRO A O 1
ATOM 726 N N . ASN A 1 91 ? 13.18 1.812 -3.77 1 86.62 91 ASN A N 1
ATOM 727 C CA . ASN A 1 91 ? 12.859 1.085 -2.547 1 86.62 91 ASN A CA 1
ATOM 728 C C . ASN A 1 91 ? 11.445 1.409 -2.061 1 86.62 91 A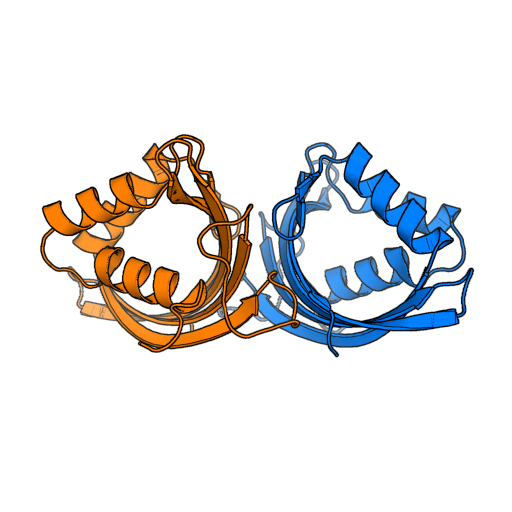SN A C 1
ATOM 730 O O . ASN A 1 91 ? 10.875 2.436 -2.434 1 86.62 91 ASN A O 1
ATOM 734 N N . ALA A 1 92 ? 10.961 0.466 -1.39 1 92.06 92 ALA A N 1
ATOM 735 C CA . ALA A 1 92 ? 9.602 0.637 -0.874 1 92.06 92 ALA A CA 1
ATOM 736 C C . ALA A 1 92 ? 9.516 0.205 0.587 1 92.06 92 ALA A C 1
ATOM 738 O O . ALA A 1 92 ? 10.266 -0.662 1.032 1 92.06 92 ALA A O 1
ATOM 739 N N . VAL A 1 93 ? 8.633 0.85 1.286 1 93.06 93 VAL A N 1
ATOM 740 C CA . VAL A 1 93 ? 8.375 0.482 2.674 1 93.06 93 VAL A CA 1
ATOM 741 C C . VAL A 1 93 ? 6.883 0.577 2.967 1 93.06 93 VAL A C 1
ATOM 743 O O . VAL A 1 93 ? 6.211 1.501 2.502 1 93.06 93 VAL A O 1
ATOM 746 N N . ALA A 1 94 ? 6.367 -0.376 3.635 1 96.44 94 ALA A N 1
ATOM 747 C CA . ALA A 1 94 ? 5.02 -0.344 4.195 1 96.44 94 ALA A CA 1
ATOM 748 C C . ALA A 1 94 ? 5.051 0.003 5.68 1 96.44 94 ALA A C 1
ATOM 750 O O . ALA A 1 94 ? 5.852 -0.551 6.438 1 96.44 94 ALA A O 1
ATOM 751 N N . THR A 1 95 ? 4.168 0.915 6.059 1 96.5 95 THR A N 1
ATOM 752 C CA . THR A 1 95 ? 4.137 1.338 7.453 1 96.5 95 THR A CA 1
ATOM 753 C C . THR A 1 95 ? 2.701 1.368 7.977 1 96.5 95 THR A C 1
ATOM 755 O O . THR A 1 95 ? 1.753 1.475 7.195 1 96.5 95 THR A O 1
ATOM 758 N N . LYS A 1 96 ? 2.562 1.253 9.242 1 97.44 96 LYS A N 1
ATOM 759 C CA . LYS A 1 96 ? 1.295 1.427 9.945 1 97.44 96 LYS A CA 1
ATOM 760 C C . LYS A 1 96 ? 1.409 2.5 11.023 1 97.44 96 LYS A C 1
ATOM 762 O O . LYS A 1 96 ? 2.412 2.568 11.734 1 97.44 96 LYS A O 1
ATOM 767 N N . SER A 1 97 ? 0.428 3.303 11.062 1 95.81 97 SER A N 1
ATOM 768 C CA . SER A 1 97 ? 0.469 4.398 12.031 1 95.81 97 SER A CA 1
ATOM 769 C C . SER A 1 97 ? -0.909 4.656 12.625 1 95.81 97 SER A C 1
ATOM 771 O O . SER A 1 97 ? -1.926 4.266 12.055 1 95.81 97 SER A O 1
ATOM 773 N N . PHE A 1 98 ? -0.888 5.238 13.805 1 95.81 98 PHE A N 1
ATOM 774 C CA . PHE A 1 98 ? -2.07 5.699 14.523 1 95.81 98 PHE A CA 1
ATOM 775 C C . PHE A 1 98 ? -1.982 7.191 14.812 1 95.81 98 PHE A C 1
ATOM 777 O O . PHE A 1 98 ? -0.949 7.676 15.281 1 95.81 98 PHE A O 1
ATOM 784 N N . TRP A 1 99 ? -3.088 7.848 14.469 1 92.94 99 TRP A N 1
ATOM 785 C CA . TRP A 1 99 ? -3.086 9.305 14.523 1 92.94 99 TRP A CA 1
ATOM 786 C C . TRP A 1 99 ? -4.273 9.82 15.328 1 92.94 99 TRP A C 1
ATOM 788 O O . TRP A 1 99 ? -5.336 9.195 15.352 1 92.94 99 TRP A O 1
ATOM 798 N N . THR A 1 100 ? -4.051 10.984 15.945 1 94.06 100 THR A N 1
ATOM 799 C CA . THR A 1 100 ? -5.152 11.812 16.422 1 94.06 100 THR A CA 1
ATOM 800 C C . THR A 1 100 ? -5.207 13.125 15.641 1 94.06 100 THR A C 1
ATOM 802 O O . THR A 1 100 ? -4.195 13.82 15.508 1 94.06 100 THR A O 1
ATOM 805 N N . PHE A 1 101 ? -6.34 13.367 15.078 1 92.56 101 PHE A N 1
ATOM 806 C CA . PHE A 1 101 ? -6.613 14.617 14.383 1 92.56 101 PHE A CA 1
ATOM 807 C C . PHE A 1 101 ? -7.566 15.484 15.188 1 92.56 101 PHE A C 1
ATOM 809 O O . PHE A 1 101 ? -8.641 15.031 15.594 1 92.56 101 PHE A O 1
ATOM 816 N N . GLU A 1 102 ? -7.148 16.656 15.414 1 94.44 102 GLU A N 1
ATOM 817 C CA . GLU A 1 102 ? -8.016 17.641 16.047 1 94.44 102 GLU A CA 1
ATOM 818 C C . GLU A 1 102 ? -8.344 18.797 15.102 1 94.44 102 GLU A C 1
ATOM 820 O O . GLU A 1 102 ? -7.449 19.5 14.641 1 94.44 102 GLU A O 1
ATOM 825 N N . GLU A 1 103 ? -9.625 18.953 14.891 1 94.56 103 GLU A N 1
ATOM 826 C CA . GLU A 1 103 ? -10.031 20.062 14.047 1 94.56 103 GLU A CA 1
ATOM 827 C C . GLU A 1 103 ? -9.812 21.406 14.758 1 94.56 103 GLU A C 1
ATOM 829 O O . GLU A 1 103 ? -10.375 21.641 15.828 1 94.56 103 GLU A O 1
ATOM 834 N N . LYS A 1 104 ? -9.039 22.219 14.109 1 92.69 104 LYS A N 1
ATOM 835 C CA . LYS A 1 104 ? -8.695 23.484 14.773 1 92.69 104 LYS A CA 1
ATOM 836 C C . LYS A 1 104 ? -9.938 24.359 14.977 1 92.69 104 LYS A C 1
ATOM 838 O O . LYS A 1 104 ? -10.078 25 16.016 1 92.69 104 LYS A O 1
ATOM 843 N N . ALA A 1 105 ? -10.875 24.344 14.062 1 94.62 105 ALA A N 1
ATOM 844 C CA . ALA A 1 105 ? -12.039 25.219 14.102 1 94.62 105 ALA A CA 1
ATOM 845 C C . ALA A 1 105 ? -13.008 24.797 15.195 1 94.62 105 ALA A C 1
ATOM 847 O O . ALA A 1 105 ? -13.625 25.641 15.852 1 94.62 105 ALA A O 1
ATOM 848 N N . THR A 1 106 ? -13.141 23.516 15.523 1 95.56 106 THR A N 1
ATOM 849 C CA . THR A 1 106 ? -14.219 23.031 16.375 1 95.56 106 THR A CA 1
ATOM 850 C C . THR A 1 106 ? -13.664 22.375 17.625 1 95.56 106 THR A C 1
ATOM 852 O O . THR A 1 106 ? -14.383 22.188 18.609 1 95.56 106 THR A O 1
ATOM 855 N N . GLY A 1 107 ? -12.398 21.875 17.5 1 95 107 GLY A N 1
ATOM 856 C CA . GLY A 1 107 ? -11.805 21.125 18.609 1 95 107 GLY A CA 1
ATOM 857 C C . GLY A 1 107 ? -12.172 19.656 18.609 1 95 107 GLY A C 1
ATOM 858 O O . GLY A 1 107 ? -11.734 18.906 19.469 1 95 107 GLY A O 1
ATOM 859 N N . LYS A 1 108 ? -12.953 19.203 17.641 1 95.5 108 LYS A N 1
ATOM 860 C CA . LYS A 1 108 ? -13.344 17.797 17.562 1 95.5 108 LYS A CA 1
ATOM 861 C C . LYS A 1 108 ? -12.141 16.922 17.25 1 95.5 108 LYS A C 1
ATOM 863 O O . LYS A 1 108 ? -11.336 17.25 16.375 1 95.5 108 LYS A O 1
ATOM 868 N N . LYS A 1 109 ? -12.078 15.812 17.969 1 95.25 109 LYS A N 1
ATOM 869 C CA . LYS A 1 109 ? -10.969 14.883 17.781 1 95.25 109 LYS A CA 1
ATOM 870 C C . LYS A 1 109 ? -11.43 13.602 17.109 1 95.25 109 LYS A C 1
ATOM 872 O O . LYS A 1 109 ? -12.531 13.109 17.375 1 95.25 109 LYS A O 1
ATOM 877 N N . THR A 1 110 ? -10.594 13.164 16.203 1 93.69 110 THR A N 1
ATOM 878 C CA . THR A 1 110 ? -10.797 11.891 15.516 1 93.69 110 THR A CA 1
ATOM 879 C C . THR A 1 110 ? -9.523 11.055 15.539 1 93.69 110 THR A C 1
ATOM 881 O O . THR A 1 110 ? -8.43 11.57 15.305 1 93.69 110 THR A O 1
ATOM 884 N N . ARG A 1 111 ? -9.664 9.852 15.906 1 94.62 111 ARG A N 1
ATOM 885 C CA . ARG A 1 111 ? -8.539 8.922 15.82 1 94.62 111 ARG A CA 1
ATOM 886 C C . ARG A 1 111 ? -8.578 8.133 14.523 1 94.62 111 ARG A C 1
ATOM 888 O O . ARG A 1 111 ? -9.648 7.723 14.07 1 94.62 111 ARG A O 1
ATOM 895 N N . ARG A 1 112 ? -7.348 7.969 13.945 1 92.5 112 ARG A N 1
ATOM 896 C CA . ARG A 1 112 ? -7.254 7.305 12.648 1 92.5 112 ARG A CA 1
ATOM 897 C C . ARG A 1 112 ? -6.164 6.238 12.656 1 92.5 112 ARG A C 1
ATOM 899 O O . ARG A 1 112 ? -5.098 6.434 13.242 1 92.5 112 ARG A O 1
ATOM 906 N N . GLU A 1 113 ? -6.473 5.133 12.055 1 95.5 113 GLU A N 1
ATOM 907 C CA . GLU A 1 113 ? -5.461 4.137 11.727 1 95.5 113 GLU A CA 1
ATOM 908 C C . GLU A 1 113 ? -5.156 4.133 10.227 1 95.5 113 GLU A C 1
ATOM 910 O O . GLU A 1 113 ? -6.066 4.227 9.406 1 95.5 113 GLU A O 1
ATOM 915 N N . THR A 1 114 ? -3.881 4.066 9.93 1 95.69 114 THR A N 1
ATOM 916 C CA . THR A 1 114 ? -3.467 4.23 8.539 1 95.69 114 THR A CA 1
ATOM 917 C C . THR A 1 114 ? -2.371 3.23 8.18 1 95.69 114 THR A C 1
ATOM 919 O O . THR A 1 114 ? -1.456 2.994 8.969 1 95.69 114 THR A O 1
ATOM 922 N N . VAL A 1 115 ? -2.479 2.555 7.066 1 97.38 115 VAL A N 1
ATOM 923 C CA . VAL A 1 115 ? -1.379 1.84 6.426 1 97.38 115 VAL A CA 1
ATOM 924 C C . VAL A 1 115 ? -0.965 2.566 5.148 1 97.38 115 VAL A C 1
ATOM 926 O O . VAL A 1 115 ? -1.815 2.949 4.34 1 97.38 115 VAL A O 1
ATOM 929 N N . ILE A 1 116 ? 0.31 2.781 5.02 1 97.62 116 ILE A N 1
ATOM 930 C CA . ILE A 1 116 ? 0.851 3.473 3.854 1 97.62 116 ILE A CA 1
ATOM 931 C C . ILE A 1 116 ? 1.971 2.641 3.234 1 97.62 116 ILE A C 1
ATOM 933 O O . ILE A 1 116 ? 2.807 2.082 3.949 1 97.62 116 ILE A O 1
ATOM 937 N N . ILE A 1 117 ? 1.968 2.545 1.923 1 96.94 117 ILE A N 1
ATOM 938 C CA . ILE A 1 117 ? 3.135 2.102 1.17 1 96.94 117 ILE A CA 1
ATOM 939 C C . ILE A 1 117 ? 3.729 3.277 0.398 1 96.94 117 ILE A C 1
ATOM 941 O O . ILE A 1 117 ? 3.021 3.957 -0.351 1 96.94 117 ILE A O 1
ATOM 945 N N . ILE A 1 118 ? 5.004 3.459 0.613 1 95.56 118 ILE A N 1
ATOM 946 C CA . ILE A 1 118 ? 5.684 4.457 -0.207 1 95.56 118 ILE A CA 1
ATOM 947 C C . ILE A 1 118 ? 6.742 3.781 -1.071 1 95.56 118 ILE A C 1
ATOM 949 O O . ILE A 1 118 ? 7.406 2.84 -0.629 1 95.56 118 ILE A O 1
ATOM 953 N N . ILE A 1 119 ? 6.879 4.223 -2.244 1 93.44 119 ILE A N 1
ATOM 954 C CA . ILE A 1 119 ? 7.945 3.848 -3.17 1 93.44 119 ILE A CA 1
ATOM 955 C C . ILE A 1 119 ? 8.844 5.051 -3.439 1 93.44 119 ILE A C 1
ATOM 957 O O . ILE A 1 119 ? 8.359 6.156 -3.678 1 93.44 119 ILE A O 1
ATOM 961 N N . THR A 1 120 ? 10.156 4.809 -3.338 1 92.06 120 THR A N 1
ATOM 962 C CA . THR A 1 120 ? 11.109 5.891 -3.541 1 92.06 120 THR A CA 1
ATOM 963 C C . THR A 1 120 ? 12.078 5.555 -4.668 1 92.06 120 THR A C 1
ATOM 965 O O . THR A 1 120 ? 12.234 4.387 -5.035 1 92.06 120 THR A O 1
ATOM 968 N N . ARG A 1 121 ? 12.609 6.578 -5.125 1 90.5 121 ARG A N 1
ATOM 969 C CA . ARG A 1 121 ? 13.625 6.453 -6.168 1 90.5 121 ARG A CA 1
ATOM 970 C C . ARG A 1 121 ? 14.742 7.461 -5.965 1 90.5 121 ARG A C 1
ATOM 972 O O . ARG A 1 121 ? 14.5 8.594 -5.535 1 90.5 121 ARG A O 1
ATOM 979 N N . LEU A 1 122 ? 15.914 6.992 -6.273 1 88.56 122 LEU A N 1
ATOM 980 C CA . LEU A 1 122 ? 17.031 7.934 -6.34 1 88.56 122 LEU A CA 1
ATOM 981 C C . LEU A 1 122 ? 16.969 8.75 -7.625 1 88.56 122 LEU A C 1
ATOM 983 O O . LEU A 1 122 ? 17.094 8.203 -8.719 1 88.56 122 LEU A O 1
ATOM 987 N N . GLU A 1 123 ? 16.859 10.062 -7.426 1 90.12 123 GLU A N 1
ATOM 988 C CA . GLU A 1 123 ? 16.734 10.945 -8.586 1 90.12 123 GLU A CA 1
ATOM 989 C C . GLU A 1 123 ? 18.109 11.258 -9.18 1 90.12 123 GLU A C 1
ATOM 991 O O . GLU A 1 123 ? 19.125 10.82 -8.656 1 90.12 123 GLU A O 1
ATOM 996 N N . GLU A 1 124 ? 18 11.922 -10.305 1 89.06 124 GLU A N 1
ATOM 997 C CA . GLU A 1 124 ? 19.219 12.242 -11.039 1 89.06 124 GLU A CA 1
ATOM 998 C C . GLU A 1 124 ? 20.156 13.102 -10.203 1 89.06 124 GLU A C 1
ATOM 1000 O O . GLU A 1 124 ? 21.375 13.008 -10.336 1 89.06 124 GLU A O 1
ATOM 1005 N N . ASP A 1 125 ? 19.641 13.953 -9.398 1 88.75 125 ASP A N 1
ATOM 1006 C CA . ASP A 1 125 ? 20.453 14.812 -8.531 1 88.75 125 ASP A CA 1
ATOM 1007 C C . ASP A 1 125 ? 20.922 14.062 -7.289 1 88.75 125 ASP A C 1
ATOM 1009 O O . ASP A 1 125 ? 21.438 14.664 -6.352 1 88.75 125 ASP A O 1
ATOM 1013 N N . ARG A 1 126 ? 20.656 12.797 -7.215 1 87.38 126 ARG A N 1
ATOM 1014 C CA . ARG A 1 126 ? 21.109 11.867 -6.188 1 87.38 126 ARG A CA 1
ATOM 1015 C C . ARG A 1 126 ? 20.359 12.07 -4.887 1 87.38 126 ARG A C 1
ATOM 1017 O O . ARG A 1 126 ? 20.859 11.734 -3.809 1 87.38 126 ARG A O 1
ATOM 1024 N N . VAL A 1 127 ? 19.234 12.688 -5.02 1 86.44 127 VAL A N 1
ATOM 1025 C CA . VAL A 1 127 ? 18.328 12.797 -3.873 1 86.44 127 VAL A CA 1
ATOM 1026 C C . VAL A 1 127 ? 17.219 11.75 -3.982 1 86.44 127 VAL A C 1
ATOM 1028 O O . VAL A 1 127 ? 16.625 11.578 -5.051 1 86.44 127 VAL A O 1
ATOM 1031 N N . ARG A 1 128 ? 17 11.07 -2.93 1 88.94 128 ARG A N 1
ATOM 1032 C CA . ARG A 1 128 ? 15.906 10.109 -2.879 1 88.94 128 ARG A CA 1
ATOM 1033 C C . ARG A 1 128 ? 14.57 10.805 -2.641 1 88.94 128 ARG A C 1
ATOM 1035 O O . ARG A 1 128 ? 14.453 11.625 -1.728 1 88.94 128 ARG A O 1
ATOM 1042 N N . ARG A 1 129 ? 13.641 10.469 -3.518 1 92.56 129 ARG A N 1
ATOM 1043 C CA . ARG A 1 129 ? 12.328 11.094 -3.414 1 92.56 129 ARG A CA 1
ATOM 1044 C C . ARG A 1 129 ? 11.219 10.055 -3.486 1 92.56 129 ARG A C 1
ATOM 1046 O O . ARG A 1 129 ? 11.398 8.984 -4.078 1 92.56 129 ARG A O 1
ATOM 1053 N N . VAL A 1 130 ? 10.133 10.414 -2.836 1 94.5 130 VAL A N 1
ATOM 1054 C CA . VAL A 1 130 ? 8.945 9.57 -2.912 1 94.5 130 VAL A CA 1
ATOM 1055 C C . VAL A 1 130 ? 8.312 9.695 -4.293 1 94.5 130 VAL A C 1
ATOM 1057 O O . VAL A 1 130 ? 8.031 10.805 -4.762 1 94.5 130 VAL A O 1
ATOM 1060 N N . THR A 1 131 ? 8.117 8.562 -4.949 1 95.19 131 THR A N 1
ATOM 1061 C CA . THR A 1 131 ? 7.508 8.586 -6.277 1 95.19 131 THR A CA 1
ATOM 1062 C C . THR A 1 131 ? 6.055 8.133 -6.211 1 95.19 131 THR A C 1
ATOM 1064 O O . THR A 1 131 ? 5.254 8.461 -7.09 1 95.19 131 THR A O 1
ATOM 1067 N N . GLN A 1 132 ? 5.746 7.359 -5.211 1 96.19 132 GLN A N 1
ATOM 1068 C CA . GLN A 1 132 ? 4.387 6.848 -5.07 1 96.19 132 GLN A CA 1
ATOM 1069 C C . GLN A 1 132 ? 3.996 6.727 -3.6 1 96.19 132 GLN A C 1
ATOM 1071 O O . GLN A 1 132 ? 4.805 6.316 -2.768 1 96.19 132 GLN A O 1
ATOM 1076 N N . TRP A 1 133 ? 2.777 7.148 -3.336 1 96.69 133 TRP A N 1
ATOM 1077 C CA . TRP A 1 133 ? 2.152 7.074 -2.02 1 96.69 133 TRP A CA 1
ATOM 1078 C C . TRP A 1 133 ? 0.786 6.406 -2.104 1 96.69 133 TRP A C 1
ATOM 1080 O O . TRP A 1 133 ? -0.127 6.922 -2.752 1 96.69 133 TRP A O 1
ATOM 1090 N N . THR A 1 134 ? 0.651 5.215 -1.526 1 97.19 134 THR A N 1
ATOM 1091 C CA . THR A 1 134 ? -0.635 4.527 -1.463 1 97.19 134 THR A CA 1
ATOM 1092 C C . THR A 1 134 ? -1.058 4.305 -0.014 1 97.19 134 THR A C 1
ATOM 1094 O O . THR A 1 134 ? -0.317 3.709 0.77 1 97.19 134 THR A O 1
ATOM 1097 N N . GLU A 1 135 ? -2.248 4.742 0.301 1 96.62 135 GLU A N 1
ATOM 1098 C CA . GLU A 1 135 ? -2.672 4.816 1.695 1 96.62 135 GLU A CA 1
ATOM 1099 C C . GLU A 1 135 ? -4.098 4.297 1.868 1 96.62 135 GLU A C 1
ATOM 1101 O O . GLU A 1 135 ? -4.98 4.613 1.067 1 96.62 135 GLU A O 1
ATOM 1106 N N . VAL A 1 136 ? -4.273 3.479 2.854 1 95.69 136 VAL A N 1
ATOM 1107 C CA . VAL A 1 136 ? -5.59 3.143 3.385 1 95.69 136 VAL A CA 1
ATOM 1108 C C . VAL A 1 136 ? -5.723 3.672 4.812 1 95.69 136 VAL A C 1
ATOM 1110 O O . VAL A 1 136 ? -4.848 3.443 5.648 1 95.69 136 VAL A O 1
ATOM 1113 N N . THR A 1 137 ? -6.73 4.398 4.996 1 93.19 137 THR A N 1
ATOM 1114 C CA . THR A 1 137 ? -6.945 4.992 6.312 1 93.19 137 THR A CA 1
ATOM 1115 C C . THR A 1 137 ? -8.414 4.918 6.707 1 93.19 137 THR A C 1
ATOM 1117 O O . THR A 1 137 ? -9.297 4.906 5.844 1 93.19 137 THR A O 1
ATOM 1120 N N . ARG A 1 138 ? -8.617 4.82 7.973 1 91.44 138 ARG A N 1
ATOM 1121 C CA . ARG A 1 138 ? -9.984 4.82 8.492 1 91.44 138 ARG A CA 1
ATOM 1122 C C . ARG A 1 138 ? -10.055 5.504 9.852 1 91.44 138 ARG A C 1
ATOM 1124 O O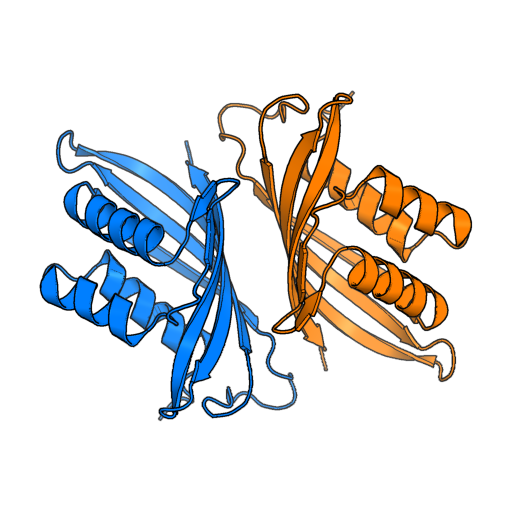 . ARG A 1 138 ? -9.102 5.438 10.633 1 91.44 138 ARG A O 1
ATOM 1131 N N . ASP A 1 139 ? -11.172 6.125 10.133 1 89.25 139 ASP A N 1
ATOM 1132 C CA . ASP A 1 139 ? -11.445 6.711 11.438 1 89.25 139 ASP A CA 1
ATOM 1133 C C . ASP A 1 139 ? -11.789 5.633 12.469 1 89.25 139 ASP A C 1
ATOM 1135 O O . ASP A 1 139 ? -12.492 4.672 12.148 1 89.25 139 ASP A O 1
ATOM 1139 N N . LEU A 1 140 ? -11.188 5.883 13.664 1 87.19 140 LEU A N 1
ATOM 1140 C CA . LEU A 1 140 ? -11.484 4.969 14.758 1 87.19 140 LEU A CA 1
ATOM 1141 C C . LEU A 1 140 ? -12.555 5.547 15.672 1 87.19 140 LEU A C 1
ATOM 1143 O O . LEU A 1 140 ? -12.641 6.766 15.844 1 87.19 140 LEU A O 1
ATOM 1147 N N . GLU A 1 141 ? -13.734 4.84 16.016 1 69.88 141 GLU A N 1
ATOM 1148 C CA . GLU A 1 141 ? -14.773 5.305 16.922 1 69.88 141 GLU A CA 1
ATOM 1149 C C . GLU A 1 141 ? -14.211 5.562 18.312 1 69.88 141 GLU A C 1
ATOM 1151 O O . GLU A 1 141 ? -13.227 4.938 18.719 1 69.88 141 GLU A O 1
ATOM 1156 N N . MET B 1 1 ? -25.609 -15.344 6.754 1 36.03 1 MET B N 1
ATOM 1157 C CA . MET B 1 1 ? -24.391 -15.391 5.938 1 36.03 1 MET B CA 1
ATOM 1158 C C . MET B 1 1 ? -23.391 -14.344 6.395 1 36.03 1 MET B C 1
ATOM 1160 O O . MET B 1 1 ? -23.766 -13.227 6.754 1 36.03 1 MET B O 1
ATOM 1164 N N . GLU B 1 2 ? -22.359 -14.609 6.996 1 49.38 2 GLU B N 1
ATOM 1165 C CA . GLU B 1 2 ? -21.406 -13.641 7.527 1 49.38 2 GLU B CA 1
ATOM 1166 C C . GLU B 1 2 ? -21.047 -12.594 6.473 1 49.38 2 GLU B C 1
ATOM 1168 O O . GLU B 1 2 ? -20.938 -12.914 5.289 1 49.38 2 GLU B O 1
ATOM 1173 N N . PRO B 1 3 ? -21.344 -11.375 6.758 1 57.41 3 PRO B N 1
ATOM 1174 C CA . PRO B 1 3 ? -21.094 -10.344 5.742 1 57.41 3 PRO B CA 1
ATOM 1175 C C . PRO B 1 3 ? -19.734 -10.484 5.074 1 57.41 3 PRO B C 1
ATOM 1177 O O . PRO B 1 3 ? -18.75 -10.875 5.723 1 57.41 3 PRO B O 1
ATOM 1180 N N . ILE B 1 4 ? -19.719 -10.75 3.801 1 64.81 4 ILE B N 1
ATOM 1181 C CA . ILE B 1 4 ? -18.484 -10.844 3.018 1 64.81 4 ILE B CA 1
ATOM 1182 C C . ILE B 1 4 ? -17.781 -9.484 2.996 1 64.81 4 ILE B C 1
ATOM 1184 O O . ILE B 1 4 ? -18.375 -8.477 2.625 1 64.81 4 ILE B O 1
ATOM 1188 N N . THR B 1 5 ? -16.609 -9.422 3.695 1 77.25 5 THR B N 1
ATOM 1189 C CA . THR B 1 5 ? -15.797 -8.211 3.742 1 77.25 5 THR B CA 1
ATOM 1190 C C . THR B 1 5 ? -14.898 -8.117 2.508 1 77.25 5 THR B C 1
ATOM 1192 O O . THR B 1 5 ? -14.758 -9.078 1.758 1 77.25 5 THR B O 1
ATOM 1195 N N . LEU B 1 6 ? -14.43 -6.953 2.256 1 82 6 LEU B N 1
ATOM 1196 C CA . LEU B 1 6 ? -13.477 -6.777 1.172 1 82 6 LEU B CA 1
ATOM 1197 C C . LEU B 1 6 ? -12.281 -7.711 1.346 1 82 6 LEU B C 1
ATOM 1199 O O . LEU B 1 6 ? -11.773 -8.266 0.369 1 82 6 LEU B O 1
ATOM 1203 N N . PHE B 1 7 ? -11.922 -7.902 2.578 1 86.5 7 PHE B N 1
ATOM 1204 C CA . PHE B 1 7 ? -10.812 -8.805 2.857 1 86.5 7 PHE B CA 1
ATOM 1205 C C . PHE B 1 7 ? -11.141 -10.227 2.418 1 86.5 7 PHE B C 1
ATOM 1207 O O . PHE B 1 7 ? -10.32 -10.898 1.801 1 86.5 7 PHE B O 1
ATOM 1214 N N . ASN B 1 8 ? -12.273 -10.664 2.742 1 83.62 8 ASN B N 1
ATOM 1215 C CA . ASN B 1 8 ? -12.656 -12.023 2.371 1 83.62 8 ASN B CA 1
ATOM 1216 C C . ASN B 1 8 ? -12.664 -12.211 0.855 1 83.62 8 ASN B C 1
ATOM 1218 O O . ASN B 1 8 ? -12.258 -13.258 0.352 1 83.62 8 ASN B O 1
ATOM 1222 N N . HIS B 1 9 ? -13.188 -11.211 0.266 1 82.38 9 HIS B N 1
ATOM 1223 C CA . HIS B 1 9 ? -13.172 -11.25 -1.191 1 82.38 9 HIS B CA 1
ATOM 1224 C C . HIS B 1 9 ? -11.742 -11.359 -1.723 1 82.38 9 HIS B C 1
ATOM 1226 O O . HIS B 1 9 ? -11.469 -12.188 -2.596 1 82.38 9 HIS B O 1
ATOM 1232 N N . PHE B 1 10 ? -10.93 -10.641 -1.172 1 85.44 10 PHE B N 1
ATOM 1233 C CA . PHE B 1 10 ? -9.539 -10.633 -1.622 1 85.44 10 PHE B CA 1
ATOM 1234 C C . PHE B 1 10 ? -8.836 -11.93 -1.238 1 85.44 10 PHE B C 1
ATOM 1236 O O . PHE B 1 10 ? -8.055 -12.469 -2.02 1 85.44 10 PHE B O 1
ATOM 1243 N N . ASP B 1 11 ? -9.07 -12.359 -0.088 1 87.69 11 ASP B N 1
ATOM 1244 C CA . ASP B 1 11 ? -8.477 -13.617 0.36 1 87.69 11 ASP B CA 1
ATOM 1245 C C . ASP B 1 11 ? -8.836 -14.758 -0.588 1 87.69 11 ASP B C 1
ATOM 1247 O O . ASP B 1 11 ? -7.969 -15.555 -0.959 1 87.69 11 ASP B O 1
ATOM 1251 N N . GLU B 1 12 ? -10.07 -14.82 -1.011 1 84 12 GLU B N 1
ATOM 1252 C CA . GLU B 1 12 ? -10.508 -15.844 -1.952 1 84 12 GLU B CA 1
ATOM 1253 C C . GLU B 1 12 ? -9.859 -15.656 -3.318 1 84 12 GLU B C 1
ATOM 1255 O O . GLU B 1 12 ? -9.469 -16.625 -3.971 1 84 12 GLU B O 1
ATOM 1260 N N . LEU B 1 13 ? -9.805 -14.414 -3.729 1 85.62 13 LEU B N 1
ATOM 1261 C CA . LEU B 1 13 ? -9.156 -14.117 -5 1 85.62 13 LEU B CA 1
ATOM 1262 C C . LEU B 1 13 ? -7.715 -14.617 -5 1 85.62 13 LEU B C 1
ATOM 1264 O O . LEU B 1 13 ? -7.27 -15.25 -5.965 1 85.62 13 LEU B O 1
ATOM 1268 N N . PHE B 1 14 ? -6.965 -14.367 -3.967 1 84.88 14 PHE B N 1
ATOM 1269 C CA . PHE B 1 14 ? -5.582 -14.812 -3.844 1 84.88 14 PHE B CA 1
ATOM 1270 C C . PHE B 1 14 ? -5.492 -16.328 -3.986 1 84.88 14 PHE B C 1
ATOM 1272 O O . PHE B 1 14 ? -4.629 -16.844 -4.703 1 84.88 14 PHE B O 1
ATOM 1279 N N . LYS B 1 15 ? -6.371 -16.984 -3.336 1 83.44 15 LYS B N 1
ATOM 1280 C CA . LYS B 1 15 ? -6.348 -18.453 -3.344 1 83.44 15 LYS B CA 1
ATOM 1281 C C . LYS B 1 15 ? -6.59 -19 -4.75 1 83.44 15 LYS B C 1
ATOM 1283 O O . LYS B 1 15 ? -5.906 -19.922 -5.184 1 83.44 15 LYS B O 1
ATOM 1288 N N . VAL B 1 16 ? -7.469 -18.375 -5.402 1 82.94 16 VAL B N 1
ATOM 1289 C CA . VAL B 1 16 ? -7.781 -18.844 -6.75 1 82.94 16 VAL B CA 1
ATOM 1290 C C . VAL B 1 16 ? -6.637 -18.484 -7.699 1 82.94 16 VAL B C 1
ATOM 1292 O O . VAL B 1 16 ? -6.262 -19.297 -8.547 1 82.94 16 VAL B O 1
ATOM 1295 N N . LEU B 1 17 ? -6.023 -17.375 -7.578 1 84.69 17 LEU B N 1
ATOM 1296 C CA . LEU B 1 17 ? -4.953 -16.922 -8.461 1 84.69 17 LEU B CA 1
ATOM 1297 C C . LEU B 1 17 ? -3.703 -17.781 -8.289 1 84.69 17 LEU B C 1
ATOM 1299 O O . LEU B 1 17 ? -3.014 -18.094 -9.266 1 84.69 17 LEU B O 1
ATOM 1303 N N . PHE B 1 18 ? -3.475 -18.234 -7.039 1 82.94 18 PHE B N 1
ATOM 1304 C CA . PHE B 1 18 ? -2.146 -18.797 -6.812 1 82.94 18 PHE B CA 1
ATOM 1305 C C . PHE B 1 18 ? -2.242 -20.234 -6.336 1 82.94 18 PHE B C 1
ATOM 1307 O O . PHE B 1 18 ? -1.263 -20.984 -6.402 1 82.94 18 PHE B O 1
ATOM 1314 N N . PHE B 1 19 ? -3.359 -20.688 -5.797 1 80.31 19 PHE B N 1
ATOM 1315 C CA . PHE B 1 19 ? -3.445 -22.031 -5.23 1 80.31 19 PHE B CA 1
ATOM 1316 C C . PHE B 1 19 ? -4.234 -22.953 -6.152 1 80.31 19 PHE B C 1
ATOM 1318 O O . PHE B 1 19 ? -4.25 -24.172 -5.953 1 80.31 19 PHE B O 1
ATOM 1325 N N . GLN B 1 20 ? -4.875 -22.391 -7.102 1 73.38 20 GLN B N 1
ATOM 1326 C CA . GLN B 1 20 ? -5.66 -23.203 -8.016 1 73.38 20 GLN B CA 1
ATOM 1327 C C . GLN B 1 20 ? -4.77 -23.875 -9.062 1 73.38 20 GLN B C 1
ATOM 1329 O O . GLN B 1 20 ? -4.008 -23.188 -9.758 1 73.38 20 GLN B O 1
ATOM 1334 N N . ASN B 1 21 ? -4.809 -25.078 -9.18 1 74.62 21 ASN B N 1
ATOM 1335 C CA . ASN B 1 21 ? -3.939 -25.844 -10.062 1 74.62 21 ASN B CA 1
ATOM 1336 C C . ASN B 1 21 ? -4.383 -25.734 -11.516 1 74.62 21 ASN B C 1
ATOM 1338 O O . ASN B 1 21 ? -3.582 -25.953 -12.43 1 74.62 21 ASN B O 1
ATOM 1342 N N . ASP B 1 22 ? -5.613 -25.375 -11.742 1 80.38 22 ASP B N 1
ATOM 1343 C CA . ASP B 1 22 ? -6.145 -25.203 -13.094 1 80.38 22 ASP B CA 1
ATOM 1344 C C . ASP B 1 22 ? -5.797 -23.828 -13.656 1 80.38 22 ASP B C 1
ATOM 1346 O O . ASP B 1 22 ? -6.359 -22.812 -13.227 1 80.38 22 ASP B O 1
ATOM 1350 N N . ASN B 1 23 ? -4.895 -23.812 -14.633 1 78.31 23 ASN B N 1
ATOM 1351 C CA . ASN B 1 23 ? -4.438 -22.547 -15.227 1 78.31 23 ASN B CA 1
ATOM 1352 C C . ASN B 1 23 ? -5.594 -21.766 -15.828 1 78.31 23 ASN B C 1
ATOM 1354 O O . ASN B 1 23 ? -5.609 -20.531 -15.766 1 78.31 23 ASN B O 1
ATOM 1358 N N . GLU B 1 24 ? -6.465 -22.5 -16.406 1 82.75 24 GLU B N 1
ATOM 1359 C CA . GLU B 1 24 ? -7.621 -21.828 -17 1 82.75 24 GLU B CA 1
ATOM 1360 C C . GLU B 1 24 ? -8.461 -21.141 -15.914 1 82.75 24 GLU B C 1
ATOM 1362 O O . GLU B 1 24 ? -8.938 -20.031 -16.109 1 82.75 24 GLU B O 1
ATOM 1367 N N . ALA B 1 25 ? -8.609 -21.828 -14.859 1 82.06 25 ALA B N 1
ATOM 1368 C CA . ALA B 1 25 ? -9.344 -21.234 -13.742 1 82.06 25 ALA B CA 1
ATOM 1369 C C . ALA B 1 25 ? -8.625 -20 -13.203 1 82.06 25 ALA B C 1
ATOM 1371 O O . ALA B 1 25 ? -9.266 -19 -12.867 1 82.06 25 ALA B O 1
ATOM 1372 N N . GLY B 1 26 ? -7.305 -20.016 -13.125 1 81.88 26 GLY B N 1
ATOM 1373 C CA . GLY B 1 26 ? -6.523 -18.859 -12.688 1 81.88 26 GLY B CA 1
ATOM 1374 C C . GLY B 1 26 ? -6.645 -17.672 -13.609 1 81.88 26 GLY B C 1
ATOM 1375 O O . GLY B 1 26 ? -6.809 -16.531 -13.148 1 81.88 26 GLY B O 1
ATOM 1376 N N . SER B 1 27 ? -6.59 -18 -14.852 1 84.81 27 SER B N 1
ATOM 1377 C CA . SER B 1 27 ? -6.699 -16.953 -15.852 1 84.81 27 SER B CA 1
ATOM 1378 C C . SER B 1 27 ? -8.078 -16.297 -15.828 1 84.81 27 SER B C 1
ATOM 1380 O O . SER B 1 27 ? -8.203 -15.078 -15.938 1 84.81 27 SER B O 1
ATOM 1382 N N . LYS B 1 28 ? -9.062 -17.125 -15.758 1 87.5 28 LYS B N 1
ATOM 1383 C CA . LYS B 1 28 ? -10.43 -16.609 -15.695 1 87.5 28 LYS B CA 1
ATOM 1384 C C . LYS B 1 28 ? -10.633 -15.742 -14.453 1 87.5 28 LYS B C 1
ATOM 1386 O O . LYS B 1 28 ? -11.281 -14.695 -14.516 1 87.5 28 LYS B O 1
ATOM 1391 N N . ALA B 1 29 ? -10.102 -16.219 -13.336 1 88.31 29 ALA B N 1
ATOM 1392 C CA . ALA B 1 29 ? -10.195 -15.438 -12.109 1 88.31 29 ALA B CA 1
ATOM 1393 C C . ALA B 1 29 ? -9.562 -14.062 -12.281 1 88.31 29 ALA B C 1
ATOM 1395 O O . ALA B 1 29 ? -10.078 -13.062 -11.766 1 88.31 29 ALA B O 1
ATOM 1396 N N . PHE B 1 30 ? -8.469 -14 -12.945 1 91.94 30 PHE B N 1
ATOM 1397 C CA . PHE B 1 30 ? -7.809 -12.719 -13.188 1 91.94 30 PHE B CA 1
ATOM 1398 C C . PHE B 1 30 ? -8.711 -11.789 -13.984 1 91.94 30 PHE B C 1
ATOM 1400 O O . PHE B 1 30 ? -8.969 -10.656 -13.57 1 91.94 30 PHE B O 1
ATOM 1407 N N . VAL B 1 31 ? -9.211 -12.273 -15.078 1 91.31 31 VAL B N 1
ATOM 1408 C CA . VAL B 1 31 ? -10.016 -11.469 -16 1 91.31 31 VAL B CA 1
ATOM 1409 C C . VAL B 1 31 ? -11.281 -10.984 -15.289 1 91.31 31 VAL B C 1
ATOM 1411 O O . VAL B 1 31 ? -11.695 -9.836 -15.461 1 91.31 31 VAL B O 1
ATOM 1414 N N . ASP B 1 32 ? -11.805 -11.773 -14.453 1 92.62 32 ASP B N 1
ATOM 1415 C CA . ASP B 1 32 ? -13.07 -11.469 -13.789 1 92.62 32 ASP B CA 1
ATOM 1416 C C . ASP B 1 32 ? -12.867 -10.492 -12.641 1 92.62 32 ASP B C 1
ATOM 1418 O O . ASP B 1 32 ? -13.805 -9.812 -12.219 1 92.62 32 ASP B O 1
ATOM 1422 N N . ASN B 1 33 ? -11.672 -10.375 -12.141 1 93.75 33 ASN B N 1
ATOM 1423 C CA . ASN B 1 33 ? -11.531 -9.695 -10.867 1 93.75 33 ASN B CA 1
ATOM 1424 C C . ASN B 1 33 ? -10.648 -8.453 -10.984 1 93.75 33 ASN B C 1
ATOM 1426 O O . ASN B 1 33 ? -10.516 -7.684 -10.031 1 93.75 33 ASN B O 1
ATOM 1430 N N . PHE B 1 34 ? -10.086 -8.242 -12.133 1 96.06 34 PHE B N 1
ATOM 1431 C CA . PHE B 1 34 ? -9.227 -7.074 -12.32 1 96.06 34 PHE B CA 1
ATOM 1432 C C . PHE B 1 34 ? -9.789 -6.156 -13.398 1 96.06 34 PHE B C 1
ATOM 1434 O O . PHE B 1 34 ? -10.25 -6.621 -14.445 1 96.06 34 PHE B O 1
ATOM 1441 N N . ALA B 1 35 ? -9.82 -4.875 -13.102 1 95.62 35 ALA B N 1
ATOM 1442 C CA . ALA B 1 35 ? -10.289 -3.881 -14.062 1 95.62 35 ALA B CA 1
ATOM 1443 C C . ALA B 1 35 ? -9.32 -3.758 -15.242 1 95.62 35 ALA B C 1
ATOM 1445 O O . ALA B 1 35 ? -8.117 -3.969 -15.086 1 95.62 35 ALA B O 1
ATOM 1446 N N . LYS B 1 36 ? -9.797 -3.355 -16.375 1 95.19 36 LYS B N 1
ATOM 1447 C CA . LYS B 1 36 ? -8.977 -3.264 -17.578 1 95.19 36 LYS B CA 1
ATOM 1448 C C . LYS B 1 36 ? -7.91 -2.178 -17.438 1 95.19 36 LYS B C 1
ATOM 1450 O O . LYS B 1 36 ? -6.852 -2.258 -18.062 1 95.19 36 LYS B O 1
ATOM 1455 N N . ASP B 1 37 ? -8.148 -1.175 -16.641 1 95 37 ASP B N 1
ATOM 1456 C CA . ASP B 1 37 ? -7.191 -0.101 -16.406 1 95 37 ASP B CA 1
ATOM 1457 C C . ASP B 1 37 ? -6.379 -0.351 -15.133 1 95 37 ASP B C 1
ATOM 1459 O O . ASP B 1 37 ? -5.793 0.577 -14.57 1 95 37 ASP B O 1
ATOM 1463 N N . PHE B 1 38 ? -6.367 -1.589 -14.742 1 95.81 38 PHE B N 1
ATOM 1464 C CA . PHE B 1 38 ? -5.633 -2.051 -13.57 1 95.81 38 PHE B CA 1
ATOM 1465 C C . PHE B 1 38 ? -4.156 -1.704 -13.68 1 95.81 38 PHE B C 1
ATOM 1467 O O . PHE B 1 38 ? -3.566 -1.814 -14.758 1 95.81 38 PHE B O 1
ATOM 1474 N N . THR B 1 39 ? -3.578 -1.306 -12.516 1 95.75 39 THR B N 1
ATOM 1475 C CA . THR B 1 39 ? -2.133 -1.141 -12.398 1 95.75 39 THR B CA 1
ATOM 1476 C C . THR B 1 39 ? -1.619 -1.761 -11.102 1 95.75 39 THR B C 1
ATOM 1478 O O . THR B 1 39 ? -2.342 -1.818 -10.109 1 95.75 39 THR B O 1
ATOM 1481 N N . ALA B 1 40 ? -0.36 -2.176 -11.188 1 96.56 40 ALA B N 1
ATOM 1482 C CA . ALA B 1 40 ? 0.264 -2.75 -10 1 96.56 40 ALA B CA 1
ATOM 1483 C C . ALA B 1 40 ? 1.673 -2.199 -9.797 1 96.56 40 ALA B C 1
ATOM 1485 O O . ALA B 1 40 ? 2.336 -1.811 -10.758 1 96.56 40 ALA B O 1
ATOM 1486 N N . SER B 1 41 ? 2.037 -2.059 -8.617 1 95.56 41 SER B N 1
ATOM 1487 C CA . SER B 1 41 ? 3.418 -1.809 -8.219 1 95.56 41 SER B CA 1
ATOM 1488 C C . SER B 1 41 ? 3.898 -2.844 -7.203 1 95.56 41 SER B C 1
ATOM 1490 O O . SER B 1 41 ? 3.277 -3.029 -6.156 1 95.56 41 SER B O 1
ATOM 1492 N N . ILE B 1 42 ? 4.875 -3.537 -7.465 1 94.38 42 ILE B N 1
ATOM 1493 C CA . ILE B 1 42 ? 5.512 -4.48 -6.551 1 94.38 42 ILE B CA 1
ATOM 1494 C C . ILE B 1 42 ? 6.938 -4.023 -6.246 1 94.38 42 ILE B C 1
ATOM 1496 O O . ILE B 1 42 ? 7.797 -4.039 -7.129 1 94.38 42 ILE B O 1
ATOM 1500 N N . ASN B 1 43 ? 7.055 -3.643 -4.957 1 87.81 43 ASN B N 1
ATOM 1501 C CA . ASN B 1 43 ? 8.273 -2.93 -4.586 1 87.81 43 ASN B CA 1
ATOM 1502 C C . ASN B 1 43 ? 8.5 -1.705 -5.469 1 87.81 43 ASN B C 1
ATOM 1504 O O . ASN B 1 43 ? 7.711 -0.756 -5.434 1 87.81 43 ASN B O 1
ATOM 1508 N N . SER B 1 44 ? 9.219 -1.705 -6.508 1 82.75 44 SER B N 1
ATOM 1509 C CA . SER B 1 44 ? 9.438 -0.542 -7.363 1 82.75 44 SER B CA 1
ATOM 1510 C C . SER B 1 44 ? 9.133 -0.864 -8.82 1 82.75 44 SER B C 1
ATOM 1512 O O . SER B 1 44 ? 9.281 -0.009 -9.695 1 82.75 44 SER B O 1
ATOM 1514 N N . GLN B 1 45 ? 8.664 -2.018 -9 1 89.06 45 GLN B N 1
ATOM 1515 C CA . GLN B 1 45 ? 8.359 -2.408 -10.367 1 89.06 45 GLN B CA 1
ATOM 1516 C C . GLN B 1 45 ? 6.898 -2.109 -10.711 1 89.06 45 GLN B C 1
ATOM 1518 O O . GLN B 1 45 ? 5.988 -2.574 -10.023 1 89.06 45 GLN B O 1
ATOM 1523 N N . HIS B 1 46 ? 6.719 -1.355 -11.734 1 92.94 46 HIS B N 1
ATOM 1524 C CA . HIS B 1 46 ? 5.379 -1.029 -12.195 1 92.94 46 HIS B CA 1
ATOM 1525 C C . HIS B 1 46 ? 4.906 -2.021 -13.258 1 92.94 46 HIS B C 1
ATOM 1527 O O . HIS B 1 46 ? 5.668 -2.385 -14.156 1 92.94 46 HIS B O 1
ATOM 1533 N N . LEU B 1 47 ? 3.699 -2.494 -13.125 1 96.5 47 LEU B N 1
ATOM 1534 C CA . LEU B 1 47 ? 3.098 -3.443 -14.055 1 96.5 47 LEU B CA 1
ATOM 1535 C C . LEU B 1 47 ? 1.704 -2.986 -14.477 1 96.5 47 LEU B C 1
ATOM 1537 O O . LEU B 1 47 ? 0.898 -2.584 -13.633 1 96.5 47 LEU B O 1
ATOM 1541 N N . ASP B 1 48 ? 1.498 -3.062 -15.766 1 97.25 48 ASP B N 1
ATOM 1542 C CA . ASP B 1 48 ? 0.125 -2.855 -16.219 1 97.25 48 ASP B CA 1
ATOM 1543 C C . ASP B 1 48 ? -0.653 -4.168 -16.234 1 97.25 48 ASP B C 1
ATOM 1545 O O . ASP B 1 48 ? -0.161 -5.191 -15.75 1 97.25 48 ASP B O 1
ATOM 1549 N N . TYR B 1 49 ? -1.86 -4.105 -16.719 1 97.25 49 TYR B N 1
ATOM 1550 C CA . TYR B 1 49 ? -2.783 -5.234 -16.703 1 97.25 49 TYR B CA 1
ATOM 1551 C C . TYR B 1 49 ? -2.148 -6.465 -17.344 1 97.25 49 TYR B C 1
ATOM 1553 O O . TYR B 1 49 ? -2.078 -7.527 -16.719 1 97.25 49 TYR B O 1
ATOM 1561 N N . ASN B 1 50 ? -1.58 -6.348 -18.531 1 96.25 50 ASN B N 1
ATOM 1562 C CA . ASN B 1 50 ? -1.024 -7.484 -19.266 1 96.25 50 ASN B CA 1
ATOM 1563 C C . ASN B 1 50 ? 0.237 -8.016 -18.594 1 96.25 50 ASN B C 1
ATOM 1565 O O . ASN B 1 50 ? 0.415 -9.234 -18.469 1 96.25 50 ASN B O 1
ATOM 1569 N N . ALA B 1 51 ? 1.029 -7.094 -18.172 1 96.38 51 ALA B N 1
ATOM 1570 C CA . ALA B 1 51 ? 2.275 -7.496 -17.531 1 96.38 51 ALA B CA 1
ATOM 1571 C C . ALA B 1 51 ? 1.998 -8.242 -16.219 1 96.38 51 ALA B C 1
ATOM 1573 O O . ALA B 1 51 ? 2.666 -9.234 -15.914 1 96.38 51 ALA B O 1
ATOM 1574 N N . PHE B 1 52 ? 1.071 -7.785 -15.523 1 96.06 52 PHE B N 1
ATOM 1575 C CA . PHE B 1 52 ? 0.736 -8.43 -14.258 1 96.06 52 PHE B CA 1
ATOM 1576 C C . PHE B 1 52 ? 0.111 -9.797 -14.492 1 96.06 52 PHE B C 1
ATOM 1578 O O . PHE B 1 52 ? 0.425 -10.758 -13.789 1 96.06 52 PHE B O 1
ATOM 1585 N N . GLN B 1 53 ? -0.799 -9.844 -15.375 1 93.69 53 GLN B N 1
ATOM 1586 C CA . GLN B 1 53 ? -1.41 -11.125 -15.719 1 93.69 53 GLN B CA 1
ATOM 1587 C C . GLN B 1 53 ? -0.353 -12.156 -16.094 1 93.69 53 GLN B C 1
ATOM 1589 O O . GLN B 1 53 ? -0.396 -13.297 -15.633 1 93.69 53 GLN B O 1
ATOM 1594 N N . LYS B 1 54 ? 0.571 -11.75 -16.938 1 92.88 54 LYS B N 1
ATOM 1595 C CA . LYS B 1 54 ? 1.655 -12.633 -17.344 1 92.88 54 LYS B CA 1
ATOM 1596 C C . LYS B 1 54 ? 2.512 -13.047 -16.156 1 92.88 54 LYS B C 1
ATOM 1598 O O . LYS B 1 54 ? 2.896 -14.211 -16.031 1 92.88 54 LYS B O 1
ATOM 1603 N N . ALA B 1 55 ? 2.789 -12.109 -15.281 1 92.25 55 ALA B N 1
ATOM 1604 C CA . ALA B 1 55 ? 3.586 -12.398 -14.094 1 92.25 55 ALA B CA 1
ATOM 1605 C C . ALA B 1 55 ? 2.898 -13.438 -13.219 1 92.25 55 ALA B C 1
ATOM 1607 O O . ALA B 1 55 ? 3.551 -14.336 -12.672 1 92.25 55 ALA B O 1
ATOM 1608 N N . CYS B 1 56 ? 1.643 -13.312 -13.047 1 91 56 CYS B N 1
ATOM 1609 C CA . CYS B 1 56 ? 0.891 -14.289 -12.258 1 91 56 CYS B CA 1
ATOM 1610 C C . CYS B 1 56 ? 0.97 -15.672 -12.875 1 91 56 CYS B C 1
ATOM 1612 O O . CYS B 1 56 ? 1.171 -16.672 -12.172 1 91 56 CYS B O 1
ATOM 1614 N N . ALA B 1 57 ? 0.831 -15.719 -14.18 1 88.81 57 ALA B N 1
ATOM 1615 C CA . ALA B 1 57 ? 0.893 -17 -14.883 1 88.81 57 ALA B CA 1
ATOM 1616 C C . ALA B 1 57 ? 2.268 -17.641 -14.719 1 88.81 57 ALA B C 1
ATOM 1618 O O . ALA B 1 57 ? 2.369 -18.844 -14.469 1 88.81 57 ALA B O 1
ATOM 1619 N N . ILE B 1 58 ? 3.258 -16.844 -14.844 1 90.12 58 ILE B N 1
ATOM 1620 C CA . ILE B 1 58 ? 4.625 -17.344 -14.711 1 90.12 58 ILE B CA 1
ATOM 1621 C C . ILE B 1 58 ? 4.852 -17.844 -13.281 1 90.12 58 ILE B C 1
ATOM 1623 O O . ILE B 1 58 ? 5.445 -18.906 -13.086 1 90.12 58 ILE B O 1
ATOM 1627 N N . ALA B 1 59 ? 4.383 -17.078 -12.359 1 89.19 59 ALA B N 1
ATOM 1628 C CA . ALA B 1 59 ? 4.543 -17.484 -10.961 1 89.19 59 ALA B CA 1
ATOM 1629 C C . ALA B 1 59 ? 3.863 -18.828 -10.703 1 89.19 59 ALA B C 1
ATOM 1631 O O . ALA B 1 59 ? 4.418 -19.688 -10.016 1 89.19 59 ALA B O 1
ATOM 1632 N N . ARG B 1 60 ? 2.719 -19.016 -11.219 1 87.88 60 ARG B N 1
ATOM 1633 C CA . ARG B 1 60 ? 1.99 -20.266 -11.047 1 87.88 60 ARG B CA 1
ATOM 1634 C C . ARG B 1 60 ? 2.746 -21.438 -11.68 1 87.88 60 ARG B C 1
ATOM 1636 O O . ARG B 1 60 ? 2.707 -22.562 -11.172 1 87.88 60 ARG B O 1
ATOM 1643 N N . GLU B 1 61 ? 3.357 -21.188 -12.766 1 87.62 61 GLU B N 1
ATOM 1644 C CA . GLU B 1 61 ? 4.102 -22.219 -13.477 1 87.62 61 GLU B CA 1
ATOM 1645 C C . GLU B 1 61 ? 5.398 -22.562 -12.75 1 87.62 61 GLU B C 1
ATOM 1647 O O . GLU B 1 61 ? 5.773 -23.734 -12.672 1 87.62 61 GLU B O 1
ATOM 1652 N N . ASP B 1 62 ? 5.992 -21.625 -12.18 1 90.31 62 ASP B N 1
ATOM 1653 C CA . ASP B 1 62 ? 7.359 -21.797 -11.703 1 90.31 62 ASP B CA 1
ATOM 1654 C C . ASP B 1 62 ? 7.383 -22.188 -10.227 1 90.31 62 ASP B C 1
ATOM 1656 O O . ASP B 1 62 ? 8.367 -22.75 -9.742 1 90.31 62 ASP B O 1
ATOM 1660 N N . TRP B 1 63 ? 6.25 -21.844 -9.531 1 90.75 63 TRP B N 1
ATOM 1661 C CA . TRP B 1 63 ? 6.348 -21.969 -8.078 1 90.75 63 TRP B CA 1
ATOM 1662 C C . TRP B 1 63 ? 5.141 -22.719 -7.516 1 90.75 63 TRP B C 1
ATOM 1664 O O . TRP B 1 63 ? 4.035 -22.609 -8.047 1 90.75 63 TRP B O 1
ATOM 1674 N N . THR B 1 64 ? 5.441 -23.5 -6.465 1 91.12 64 THR B N 1
ATOM 1675 C CA . THR B 1 64 ? 4.402 -23.891 -5.52 1 91.12 64 THR B CA 1
ATOM 1676 C C . THR B 1 64 ? 4.336 -22.906 -4.355 1 91.12 64 THR B C 1
ATOM 1678 O O . THR B 1 64 ? 5.336 -22.688 -3.67 1 91.12 64 THR B O 1
ATOM 1681 N N . MET B 1 65 ? 3.174 -22.359 -4.242 1 90.56 65 MET B N 1
ATOM 1682 C CA . MET B 1 65 ? 3.023 -21.328 -3.223 1 90.56 65 MET B CA 1
ATOM 1683 C C . MET B 1 65 ? 2.111 -21.812 -2.096 1 90.56 65 MET B C 1
ATOM 1685 O O . MET B 1 65 ? 1.113 -22.484 -2.344 1 90.56 65 MET B O 1
ATOM 1689 N N . SER B 1 66 ? 2.49 -21.484 -0.926 1 90.56 66 SER B N 1
ATOM 1690 C CA . SER B 1 66 ? 1.669 -21.734 0.252 1 90.56 66 SER B CA 1
ATOM 1691 C C . SER B 1 66 ? 1.554 -20.5 1.129 1 90.56 66 SER B C 1
ATOM 1693 O O . SER B 1 66 ? 2.533 -19.766 1.32 1 90.56 66 SER B O 1
ATOM 1695 N N . LEU B 1 67 ? 0.378 -20.297 1.513 1 92.44 67 LEU B N 1
ATOM 1696 C CA . LEU B 1 67 ? 0.072 -19.156 2.379 1 92.44 67 LEU B CA 1
ATOM 1697 C C . LEU B 1 67 ? 0.038 -19.594 3.842 1 92.44 67 LEU B C 1
ATOM 1699 O O . LEU B 1 67 ? -0.783 -20.422 4.23 1 92.44 67 LEU B O 1
ATOM 1703 N N . GLN B 1 68 ? 0.889 -18.984 4.668 1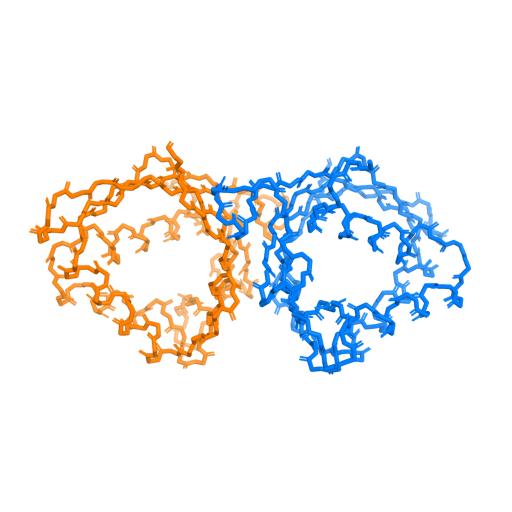 93.75 68 GLN B N 1
ATOM 1704 C CA . GLN B 1 68 ? 0.946 -19.344 6.082 1 93.75 68 GLN B CA 1
ATOM 1705 C C . GLN B 1 68 ? -0.025 -18.5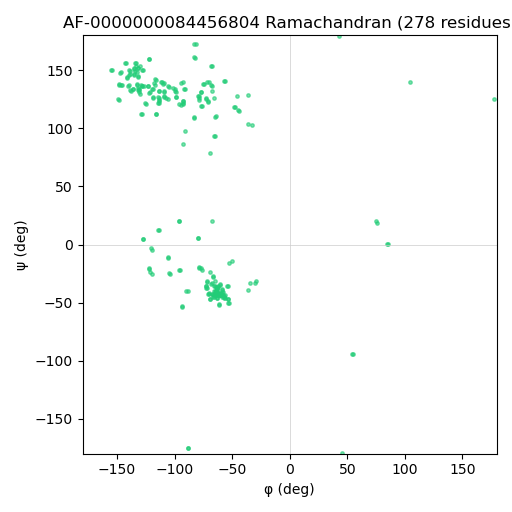 6.902 1 93.75 68 GLN B C 1
ATOM 1707 O O . GLN B 1 68 ? -0.625 -18.984 7.863 1 93.75 68 GLN B O 1
ATOM 1712 N N . SER B 1 69 ? -0.105 -17.25 6.586 1 94.25 69 SER B N 1
ATOM 1713 C CA . SER B 1 69 ? -1.04 -16.344 7.242 1 94.25 69 SER B CA 1
ATOM 1714 C C . SER B 1 69 ? -1.398 -15.172 6.34 1 94.25 69 SER B C 1
ATOM 1716 O O . SER B 1 69 ? -0.621 -14.805 5.457 1 94.25 69 SER B O 1
ATOM 1718 N N . HIS B 1 70 ? -2.529 -14.695 6.512 1 93.88 70 HIS B N 1
ATOM 1719 C CA . HIS B 1 70 ? -3.078 -13.539 5.812 1 93.88 70 HIS B CA 1
ATOM 1720 C C . HIS B 1 70 ? -4.055 -12.773 6.699 1 93.88 70 HIS B C 1
ATOM 1722 O O . HIS B 1 70 ? -5.031 -13.344 7.191 1 93.88 70 HIS B O 1
ATOM 1728 N N . GLU B 1 71 ? -3.809 -11.469 6.879 1 94.88 71 GLU B N 1
ATOM 1729 C CA . GLU B 1 71 ? -4.68 -10.688 7.75 1 94.88 71 GLU B CA 1
ATOM 1730 C C . GLU B 1 71 ? -4.957 -9.305 7.164 1 94.88 71 GLU B C 1
ATOM 1732 O O . GLU B 1 71 ? -4.117 -8.75 6.453 1 94.88 71 GLU B O 1
ATOM 1737 N N . ALA B 1 72 ? -6.129 -8.883 7.438 1 93.19 72 ALA B N 1
ATOM 1738 C CA . ALA B 1 72 ? -6.445 -7.488 7.113 1 93.19 72 ALA B CA 1
ATOM 1739 C C . ALA B 1 72 ? -5.832 -6.539 8.141 1 93.19 72 ALA B C 1
ATOM 1741 O O . ALA B 1 72 ? -5.938 -6.766 9.344 1 93.19 72 ALA B O 1
ATOM 1742 N N . LEU B 1 73 ? -5.148 -5.5 7.648 1 95.19 73 LEU B N 1
ATOM 1743 C CA . LEU B 1 73 ? -4.566 -4.504 8.547 1 95.19 73 LEU B CA 1
ATOM 1744 C C . LEU B 1 73 ? -5.523 -3.33 8.742 1 95.19 73 LEU B C 1
ATOM 1746 O O . LEU B 1 73 ? -5.777 -2.918 9.875 1 95.19 73 LEU B O 1
ATOM 1750 N N . VAL B 1 74 ? -5.98 -2.73 7.656 1 93.19 74 VAL B N 1
ATOM 1751 C CA . VAL B 1 74 ? -6.895 -1.593 7.652 1 93.19 74 VAL B CA 1
ATOM 1752 C C . VAL B 1 74 ? -7.789 -1.653 6.418 1 93.19 74 VAL B C 1
ATOM 1754 O O . VAL B 1 74 ? -7.328 -1.993 5.324 1 93.19 74 VAL B O 1
ATOM 1757 N N . THR B 1 75 ? -9.031 -1.372 6.586 1 89.44 75 THR B N 1
ATOM 1758 C CA . THR B 1 75 ? -9.977 -1.211 5.484 1 89.44 75 THR B CA 1
ATOM 1759 C C . THR B 1 75 ? -10.547 0.206 5.461 1 89.44 75 THR B C 1
ATOM 1761 O O . THR B 1 75 ? -10.711 0.831 6.508 1 89.44 75 THR B O 1
ATOM 1764 N N . SER B 1 76 ? -10.672 0.757 4.227 1 83.69 76 SER B N 1
ATOM 1765 C CA . SER B 1 76 ? -11.164 2.125 4.09 1 83.69 76 SER B CA 1
ATOM 1766 C C . SER B 1 76 ? -12.609 2.242 4.555 1 83.69 76 SER B C 1
ATOM 1768 O O . SER B 1 76 ? -13.094 3.344 4.828 1 83.69 76 SER B O 1
ATOM 1770 N N . PHE B 1 77 ? -13.383 1.348 4.457 1 69.88 77 PHE B N 1
ATOM 1771 C CA . PHE B 1 77 ? -14.789 1.493 4.805 1 69.88 77 PHE B CA 1
ATOM 1772 C C . PHE B 1 77 ? -14.953 1.738 6.301 1 69.88 77 PHE B C 1
ATOM 1774 O O . PHE B 1 77 ? -14.148 1.271 7.105 1 69.88 77 PHE B O 1
ATOM 1781 N N . ASP B 1 78 ? -15.695 2.893 6.66 1 52.28 78 ASP B N 1
ATOM 1782 C CA . ASP B 1 78 ? -16.062 3.451 7.957 1 52.28 78 ASP B CA 1
ATOM 1783 C C . ASP B 1 78 ? -16.359 2.346 8.969 1 52.28 78 ASP B C 1
ATOM 1785 O O . ASP B 1 78 ? -16.766 1.246 8.594 1 52.28 78 ASP B O 1
ATOM 1789 N N . ALA B 1 79 ? -15.641 2.613 10.023 1 43.03 79 ALA B N 1
ATOM 1790 C CA . ALA B 1 79 ? -15.961 1.854 11.227 1 43.03 79 ALA B CA 1
ATOM 1791 C C . ALA B 1 79 ? -17.453 1.561 11.312 1 43.03 79 ALA B C 1
ATOM 1793 O O . ALA B 1 79 ? -17.906 0.807 12.18 1 43.03 79 ALA B O 1
ATOM 1794 N N . GLN B 1 80 ? -18.094 2.705 10.711 1 36.38 80 GLN B N 1
ATOM 1795 C CA . GLN B 1 80 ? -19.5 2.578 11.078 1 36.38 80 GLN B CA 1
ATOM 1796 C C . GLN B 1 80 ? -20.156 1.405 10.359 1 36.38 80 GLN B C 1
ATOM 1798 O O . GLN B 1 80 ? -20.297 1.421 9.133 1 36.38 80 GLN B O 1
ATOM 1803 N N . GLY B 1 81 ? -20.031 0.186 10.695 1 40.53 81 GLY B N 1
ATOM 1804 C CA . GLY B 1 81 ? -20.656 -1.121 10.633 1 40.53 81 GLY B CA 1
ATOM 1805 C C . GLY B 1 81 ? -20.016 -2.051 9.625 1 40.53 81 GLY B C 1
ATOM 1806 O O . GLY B 1 81 ? -19.266 -1.606 8.758 1 40.53 81 GLY B O 1
ATOM 1807 N N . GLU B 1 82 ? -19.891 -3.312 10.031 1 45.88 82 GLU B N 1
ATOM 1808 C CA . GLU B 1 82 ? -19.453 -4.609 9.516 1 45.88 82 GLU B CA 1
ATOM 1809 C C . GLU B 1 82 ? -19.688 -4.715 8.016 1 45.88 82 GLU B C 1
ATOM 1811 O O . GLU B 1 82 ? -19.156 -5.617 7.359 1 45.88 82 GLU B O 1
ATOM 1816 N N . ASN B 1 83 ? -20.719 -4.066 7.539 1 48.5 83 ASN B N 1
ATOM 1817 C CA . ASN B 1 83 ? -21.141 -4.555 6.234 1 48.5 83 ASN B CA 1
ATOM 1818 C C . ASN B 1 83 ? -20.484 -3.773 5.098 1 48.5 83 ASN B C 1
ATOM 1820 O O . ASN B 1 83 ? -20.625 -2.553 5.02 1 48.5 83 ASN B O 1
ATOM 1824 N N . TYR B 1 84 ? -19.406 -4.125 4.723 1 55.31 84 TYR B N 1
ATOM 1825 C CA . TYR B 1 84 ? -18.844 -3.691 3.449 1 55.31 84 TYR B CA 1
ATOM 1826 C C . TYR B 1 84 ? -19.938 -3.488 2.408 1 55.31 84 TYR B C 1
ATOM 1828 O O . TYR B 1 84 ? -20.688 -4.418 2.102 1 55.31 84 TYR B O 1
ATOM 1836 N N . PRO B 1 85 ? -20.203 -2.109 2.258 1 58.69 85 PRO B N 1
ATOM 1837 C CA . PRO B 1 85 ? -21.141 -2.074 1.13 1 58.69 85 PRO B CA 1
ATOM 1838 C C . PRO B 1 85 ? -20.5 -2.537 -0.179 1 58.69 85 PRO B C 1
ATOM 1840 O O . PRO B 1 85 ? -19.797 -1.766 -0.833 1 58.69 85 PRO B O 1
ATOM 1843 N N . HIS B 1 86 ? -20.672 -3.715 -0.372 1 60.03 86 HIS B N 1
ATOM 1844 C CA . HIS B 1 86 ? -20.172 -4.332 -1.594 1 60.03 86 HIS B CA 1
ATOM 1845 C C . HIS B 1 86 ? -20.594 -3.543 -2.826 1 60.03 86 HIS B C 1
ATOM 1847 O O . HIS B 1 86 ? -19.969 -3.641 -3.881 1 60.03 86 HIS B O 1
ATOM 1853 N N . ASP B 1 87 ? -21.547 -2.688 -2.537 1 63.72 87 ASP B N 1
ATOM 1854 C CA . ASP B 1 87 ? -22.156 -2.074 -3.715 1 63.72 87 ASP B CA 1
ATOM 1855 C C . ASP B 1 87 ? -21.859 -0.577 -3.768 1 63.72 87 ASP B C 1
ATOM 1857 O O . ASP B 1 87 ? -22.562 0.176 -4.445 1 63.72 87 ASP B O 1
ATOM 1861 N N . LYS B 1 88 ? -20.953 -0.279 -2.918 1 67.06 88 LYS B N 1
ATOM 1862 C CA . LYS B 1 88 ? -20.719 1.161 -2.979 1 67.06 88 LYS B CA 1
ATOM 1863 C C . LYS B 1 88 ? -19.234 1.474 -3.193 1 67.06 88 LYS B C 1
ATOM 1865 O O . LYS B 1 88 ? -18.375 0.804 -2.633 1 67.06 88 LYS B O 1
ATOM 1870 N N . GLY B 1 89 ? -19.062 2.41 -4.078 1 66.19 89 GLY B N 1
ATOM 1871 C CA . GLY B 1 89 ? -17.859 3.201 -4.301 1 66.19 89 GLY B CA 1
ATOM 1872 C C . GLY B 1 89 ? -16.594 2.371 -4.32 1 66.19 89 GLY B C 1
ATOM 1873 O O . GLY B 1 89 ? -16.641 1.139 -4.316 1 66.19 89 GLY B O 1
ATOM 1874 N N . PRO B 1 90 ? -15.477 2.996 -4.5 1 74.56 90 PRO B N 1
ATOM 1875 C CA . PRO B 1 90 ? -14.18 2.34 -4.312 1 74.56 90 PRO B CA 1
ATOM 1876 C C . PRO B 1 90 ? -13.859 2.08 -2.842 1 74.56 90 PRO B C 1
ATOM 1878 O O . PRO B 1 90 ? -14.352 2.793 -1.964 1 74.56 90 PRO B O 1
ATOM 1881 N N . ASN B 1 91 ? -13.289 0.909 -2.693 1 86.19 91 ASN B N 1
ATOM 1882 C CA . ASN B 1 91 ? -12.805 0.521 -1.372 1 86.19 91 ASN B CA 1
ATOM 1883 C C . ASN B 1 91 ? -11.359 0.019 -1.426 1 86.19 91 ASN B C 1
ATOM 1885 O O . ASN B 1 91 ? -10.875 -0.365 -2.49 1 86.19 91 ASN B O 1
ATOM 1889 N N . ALA B 1 92 ? -10.789 0.189 -0.322 1 91.75 92 ALA B N 1
ATOM 1890 C CA . ALA B 1 92 ? -9.391 -0.244 -0.235 1 91.75 92 ALA B CA 1
ATOM 1891 C C . ALA B 1 92 ? -9.148 -1.059 1.032 1 91.75 92 ALA B C 1
ATOM 1893 O O . ALA B 1 92 ? -9.82 -0.855 2.047 1 91.75 92 ALA B O 1
ATOM 1894 N N . VAL B 1 93 ? -8.25 -1.974 0.919 1 92.75 93 VAL B N 1
ATOM 1895 C CA . VAL B 1 93 ? -7.855 -2.773 2.074 1 92.75 93 VAL B CA 1
ATOM 1896 C C . VAL B 1 93 ? -6.344 -2.984 2.064 1 92.75 93 VAL B C 1
ATOM 1898 O O . VAL B 1 93 ? -5.746 -3.197 1.006 1 92.75 93 VAL B O 1
ATOM 1901 N N . ALA B 1 94 ? -5.746 -2.863 3.168 1 96.31 94 ALA B N 1
ATOM 1902 C CA . ALA B 1 94 ? -4.355 -3.248 3.389 1 96.31 94 ALA B CA 1
ATOM 1903 C C . ALA B 1 94 ? -4.266 -4.594 4.102 1 96.31 94 ALA B C 1
ATOM 1905 O O . ALA B 1 94 ? -4.969 -4.828 5.086 1 96.31 94 ALA B O 1
ATOM 1906 N N . THR B 1 95 ? -3.391 -5.438 3.592 1 96.25 95 THR B N 1
ATOM 1907 C CA . THR B 1 95 ? -3.248 -6.766 4.184 1 96.25 95 THR B CA 1
ATOM 1908 C C . THR B 1 95 ? -1.776 -7.11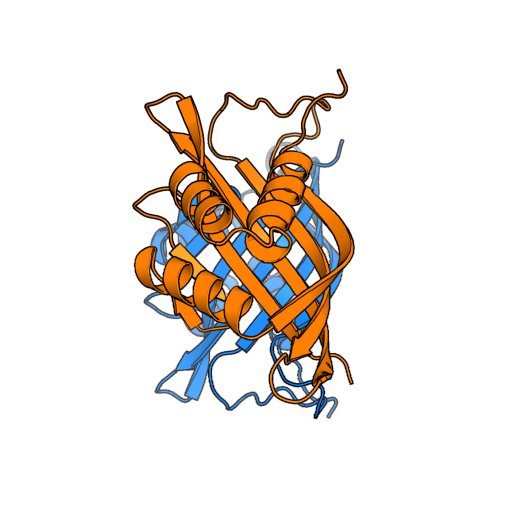7 4.371 1 96.25 95 THR B C 1
ATOM 1910 O O . THR B 1 95 ? -0.909 -6.562 3.693 1 96.25 95 THR B O 1
ATOM 1913 N N . LYS B 1 96 ? -1.523 -7.988 5.277 1 97.38 96 LYS B N 1
ATOM 1914 C CA . LYS B 1 96 ? -0.207 -8.578 5.488 1 97.38 96 LYS B CA 1
ATOM 1915 C C . LYS B 1 96 ? -0.268 -10.102 5.395 1 97.38 96 LYS B C 1
ATOM 1917 O O . LYS B 1 96 ? -1.204 -10.727 5.898 1 97.38 96 LYS B O 1
ATOM 1922 N N . SER B 1 97 ? 0.69 -10.633 4.73 1 95.88 97 SER B N 1
ATOM 1923 C CA . SER B 1 97 ? 0.689 -12.078 4.539 1 95.88 97 SER B CA 1
ATOM 1924 C C . SER B 1 97 ? 2.104 -12.648 4.602 1 95.88 97 SER B C 1
ATOM 1926 O O . SER B 1 97 ? 3.08 -11.914 4.43 1 95.88 97 SER B O 1
ATOM 1928 N N . PHE B 1 98 ? 2.164 -13.914 4.926 1 95.81 98 PHE B N 1
ATOM 1929 C CA . PHE B 1 98 ? 3.391 -14.703 4.934 1 95.81 98 PHE B CA 1
ATOM 1930 C C . PHE B 1 98 ? 3.266 -15.906 4.008 1 95.81 98 PHE B C 1
ATOM 1932 O O . PHE B 1 98 ? 2.264 -16.625 4.043 1 95.81 98 PHE B O 1
ATOM 1939 N N . TRP B 1 99 ? 4.293 -16.031 3.168 1 93.31 99 TRP B N 1
ATOM 1940 C CA . TRP B 1 99 ? 4.234 -17.031 2.107 1 93.31 99 TRP B CA 1
ATOM 1941 C C . TRP B 1 99 ? 5.469 -17.922 2.137 1 93.31 99 TRP B C 1
ATOM 1943 O O . TRP B 1 99 ? 6.551 -17.484 2.529 1 93.31 99 TRP B O 1
ATOM 1953 N N . THR B 1 100 ? 5.27 -19.156 1.69 1 94.19 100 THR B N 1
ATOM 1954 C CA . THR B 1 100 ? 6.375 -20.016 1.274 1 94.19 100 THR B CA 1
ATOM 1955 C C . THR B 1 100 ? 6.309 -20.297 -0.225 1 94.19 100 THR B C 1
ATOM 1957 O O . THR B 1 100 ? 5.266 -20.703 -0.742 1 94.19 100 THR B O 1
ATOM 1960 N N . PHE B 1 101 ? 7.371 -19.969 -0.873 1 92.69 101 PHE B N 1
ATOM 1961 C CA . PHE B 1 101 ? 7.535 -20.266 -2.291 1 92.69 101 PHE B CA 1
ATOM 1962 C C . PHE B 1 101 ? 8.516 -21.406 -2.496 1 92.69 101 PHE B C 1
ATOM 1964 O O . PHE B 1 101 ? 9.641 -21.375 -1.987 1 92.69 101 PHE B O 1
ATOM 1971 N N . GLU B 1 102 ? 8.078 -22.375 -3.182 1 94.56 102 GLU B N 1
ATOM 1972 C CA . GLU B 1 102 ? 8.953 -23.469 -3.574 1 94.56 102 GLU B CA 1
ATOM 1973 C C . GLU B 1 102 ? 9.156 -23.5 -5.086 1 94.56 102 GLU B C 1
ATOM 1975 O O . GLU B 1 102 ? 8.195 -23.656 -5.84 1 94.56 102 GLU B O 1
ATOM 1980 N N . GLU B 1 103 ? 10.398 -23.406 -5.453 1 94.69 103 GLU B N 1
ATOM 1981 C CA . GLU B 1 103 ? 10.688 -23.484 -6.883 1 94.69 103 GLU B CA 1
ATOM 1982 C C . GLU B 1 103 ? 10.484 -24.906 -7.402 1 94.69 103 GLU B C 1
ATOM 1984 O O . GLU B 1 103 ? 11.125 -25.844 -6.93 1 94.69 103 GLU B O 1
ATOM 1989 N N . LYS B 1 104 ? 9.625 -25 -8.391 1 92.75 104 LYS B N 1
ATOM 1990 C CA . LYS B 1 104 ? 9.297 -26.344 -8.867 1 92.75 104 LYS B CA 1
ATOM 1991 C C . LYS B 1 104 ? 10.508 -27.016 -9.492 1 92.75 104 LYS B C 1
ATOM 1993 O O . LYS B 1 104 ? 10.719 -28.219 -9.312 1 92.75 104 LYS B O 1
ATOM 1998 N N . ALA B 1 105 ? 11.375 -26.297 -10.172 1 94.62 105 ALA B N 1
ATOM 1999 C CA . ALA B 1 105 ? 12.5 -26.859 -10.906 1 94.62 105 ALA B CA 1
ATOM 2000 C C . ALA B 1 105 ? 13.578 -27.359 -9.953 1 94.62 105 ALA B C 1
ATOM 2002 O O . ALA B 1 105 ? 14.219 -28.391 -10.211 1 94.62 105 ALA B O 1
ATOM 2003 N N . THR B 1 106 ? 13.773 -26.75 -8.773 1 95.56 106 THR B N 1
ATOM 2004 C CA . THR B 1 106 ? 14.945 -27.047 -7.949 1 95.56 106 THR B CA 1
ATOM 2005 C C . THR B 1 106 ? 14.523 -27.562 -6.582 1 95.56 106 THR B C 1
ATOM 2007 O O . THR B 1 106 ? 15.328 -28.156 -5.863 1 95.56 106 THR B O 1
ATOM 2010 N N . GLY B 1 107 ? 13.258 -27.188 -6.184 1 95.06 107 GLY B N 1
ATOM 2011 C CA . GLY B 1 107 ? 12.797 -27.547 -4.855 1 95.06 107 GLY B CA 1
ATOM 2012 C C . GLY B 1 107 ? 13.227 -26.562 -3.783 1 95.06 107 GLY B C 1
ATOM 2013 O O . GLY B 1 107 ? 12.891 -26.734 -2.607 1 95.06 107 GLY B O 1
ATOM 2014 N N . LYS B 1 108 ? 13.93 -25.516 -4.141 1 95.5 108 LYS B N 1
ATOM 2015 C CA . LYS B 1 108 ? 14.375 -24.516 -3.176 1 95.5 108 LYS B CA 1
ATOM 2016 C C . LYS B 1 108 ? 13.188 -23.734 -2.617 1 95.5 108 LYS B C 1
ATOM 2018 O O . LYS B 1 108 ? 12.297 -23.328 -3.365 1 95.5 108 LYS B O 1
ATOM 2023 N N . LYS B 1 109 ? 13.234 -23.531 -1.313 1 95.31 109 LYS B N 1
ATOM 2024 C CA . LYS B 1 109 ? 12.148 -22.828 -0.638 1 95.31 109 LYS B CA 1
ATOM 2025 C C . LYS B 1 109 ? 12.602 -21.453 -0.157 1 95.31 109 LYS B C 1
ATOM 2027 O O . LYS B 1 109 ? 13.734 -21.297 0.298 1 95.31 109 LYS B O 1
ATOM 2032 N N . THR B 1 110 ? 11.719 -20.516 -0.353 1 93.69 110 THR B N 1
ATOM 2033 C CA . THR B 1 110 ? 11.914 -19.156 0.137 1 93.69 110 THR B CA 1
ATOM 2034 C C . THR B 1 110 ? 10.68 -18.672 0.894 1 93.69 110 THR B C 1
ATOM 2036 O O . THR B 1 110 ? 9.547 -18.875 0.445 1 93.69 110 THR B O 1
ATOM 2039 N N . ARG B 1 111 ? 10.883 -18.188 2.029 1 94.75 111 ARG B N 1
ATOM 2040 C CA . ARG B 1 111 ? 9.789 -17.562 2.768 1 94.75 111 ARG B CA 1
ATOM 2041 C C . ARG B 1 111 ? 9.742 -16.062 2.512 1 94.75 111 ARG B C 1
ATOM 2043 O O . ARG B 1 111 ? 10.789 -15.398 2.432 1 94.75 111 ARG B O 1
ATOM 2050 N N . ARG B 1 112 ? 8.484 -15.547 2.371 1 92.81 112 ARG B N 1
ATOM 2051 C CA . ARG B 1 112 ? 8.297 -14.141 2.029 1 92.81 112 ARG B CA 1
ATOM 2052 C C . ARG B 1 112 ? 7.262 -13.484 2.936 1 92.81 112 ARG B C 1
ATOM 2054 O O . ARG B 1 112 ? 6.242 -14.102 3.262 1 92.81 112 ARG B O 1
ATOM 2061 N N . GLU B 1 113 ? 7.566 -12.289 3.365 1 95.62 113 GLU B N 1
ATOM 2062 C CA . GLU B 1 113 ? 6.578 -11.422 3.996 1 95.62 113 GLU B CA 1
ATOM 2063 C C . GLU B 1 113 ? 6.137 -10.312 3.049 1 95.62 113 GLU B C 1
ATOM 2065 O O . GLU B 1 113 ? 6.961 -9.719 2.352 1 95.62 113 GLU B O 1
ATOM 2070 N N . THR B 1 114 ? 4.844 -10.094 3.021 1 95.88 114 THR B N 1
ATOM 2071 C CA . THR B 1 114 ? 4.293 -9.18 2.029 1 95.88 114 THR B CA 1
ATOM 2072 C C . THR B 1 114 ? 3.217 -8.289 2.65 1 95.88 114 THR B C 1
ATOM 2074 O O . THR B 1 114 ? 2.389 -8.766 3.432 1 95.88 114 THR B O 1
ATOM 2077 N N . VAL B 1 115 ? 3.246 -7 2.43 1 97.44 115 VAL B N 1
ATOM 2078 C CA . VAL B 1 115 ? 2.123 -6.094 2.648 1 97.44 115 VAL B CA 1
ATOM 2079 C C . VAL B 1 115 ? 1.575 -5.617 1.305 1 97.44 115 VAL B C 1
ATOM 2081 O O . VAL B 1 115 ? 2.34 -5.234 0.416 1 97.44 115 VAL B O 1
ATOM 2084 N N . ILE B 1 116 ? 0.288 -5.691 1.169 1 97.69 116 ILE B N 1
ATOM 2085 C CA . ILE B 1 116 ? -0.374 -5.281 -0.065 1 97.69 116 ILE B CA 1
ATOM 2086 C C . ILE B 1 116 ? -1.508 -4.312 0.256 1 97.69 116 ILE B C 1
ATOM 2088 O O . ILE B 1 116 ? -2.254 -4.516 1.216 1 97.69 116 ILE B O 1
ATOM 2092 N N . ILE B 1 117 ? -1.618 -3.26 -0.528 1 96.88 117 ILE B N 1
ATOM 2093 C CA . ILE B 1 117 ? -2.83 -2.451 -0.581 1 96.88 117 ILE B CA 1
ATOM 2094 C C . ILE B 1 117 ? -3.545 -2.678 -1.912 1 96.88 117 ILE B C 1
ATOM 2096 O O . ILE B 1 117 ? -2.939 -2.545 -2.979 1 96.88 117 ILE B O 1
ATOM 2100 N N . ILE B 1 118 ? -4.801 -2.992 -1.774 1 95.25 118 ILE B N 1
ATOM 2101 C CA . ILE B 1 118 ? -5.625 -3.135 -2.971 1 95.25 118 ILE B CA 1
ATOM 2102 C C . ILE B 1 118 ? -6.738 -2.09 -2.961 1 95.25 118 ILE B C 1
ATOM 2104 O O . ILE B 1 118 ? -7.328 -1.813 -1.914 1 95.25 118 ILE B O 1
ATOM 2108 N N . ILE B 1 119 ? -6.957 -1.514 -4.078 1 93 119 ILE B N 1
ATOM 2109 C CA . ILE B 1 119 ? -8.078 -0.612 -4.305 1 93 119 ILE B CA 1
ATOM 2110 C C . ILE B 1 119 ? -9.047 -1.234 -5.312 1 93 119 ILE B C 1
ATOM 2112 O O . ILE B 1 119 ? -8.625 -1.765 -6.344 1 93 119 ILE B O 1
ATOM 2116 N N . THR B 1 120 ? -10.328 -1.198 -4.961 1 91.69 120 THR B N 1
ATOM 2117 C CA . THR B 1 120 ? -11.344 -1.786 -5.828 1 91.69 120 THR B CA 1
ATOM 2118 C C . THR B 1 120 ? -12.391 -0.746 -6.219 1 91.69 120 THR B C 1
ATOM 2120 O O . THR B 1 120 ? -12.516 0.29 -5.562 1 91.69 120 THR B O 1
ATOM 2123 N N . ARG B 1 121 ? -13 -1.09 -7.23 1 89.88 121 ARG B N 1
ATOM 2124 C CA . ARG B 1 121 ? -14.109 -0.265 -7.715 1 89.88 121 ARG B CA 1
ATOM 2125 C C . ARG B 1 121 ? -15.25 -1.13 -8.234 1 89.88 121 ARG B C 1
ATOM 2127 O O . ARG B 1 121 ? -15.016 -2.199 -8.805 1 89.88 121 ARG B O 1
ATOM 2134 N N . LEU B 1 122 ? -16.406 -0.632 -7.984 1 87.88 122 LEU B N 1
ATOM 2135 C CA . LEU B 1 122 ? -17.562 -1.246 -8.633 1 87.88 122 LEU B CA 1
ATOM 2136 C C . LEU B 1 122 ? -17.656 -0.824 -10.094 1 87.88 122 LEU B C 1
ATOM 2138 O O . LEU B 1 122 ? -17.844 0.357 -10.391 1 87.88 122 LEU B O 1
ATOM 2142 N N . GLU B 1 123 ? -17.578 -1.835 -10.953 1 89.69 123 GLU B N 1
ATOM 2143 C CA . GLU B 1 123 ? -17.609 -1.552 -12.383 1 89.69 123 GLU B CA 1
ATOM 2144 C C . GLU B 1 123 ? -19.031 -1.351 -12.875 1 89.69 123 GLU B C 1
ATOM 2146 O O . GLU B 1 123 ? -19.984 -1.494 -12.102 1 89.69 123 GLU B O 1
ATOM 2151 N N . GLU B 1 124 ? -19.062 -0.955 -14.109 1 88.56 124 GLU B N 1
ATOM 2152 C CA . GLU B 1 124 ? -20.359 -0.661 -14.711 1 88.56 124 GLU B CA 1
ATOM 2153 C C . GLU B 1 124 ? -21.266 -1.893 -14.711 1 88.56 124 GLU B C 1
ATOM 2155 O O . GLU B 1 124 ? -22.484 -1.774 -14.602 1 88.56 124 GLU B O 1
ATOM 2160 N N . ASP B 1 125 ? -20.719 -3.051 -14.883 1 88.38 125 ASP B N 1
ATOM 2161 C CA . ASP B 1 125 ? -21.5 -4.293 -14.883 1 88.38 125 ASP B CA 1
ATOM 2162 C C . ASP B 1 125 ? -21.812 -4.738 -13.453 1 88.38 125 ASP B C 1
ATOM 2164 O O . ASP B 1 125 ? -22.266 -5.863 -13.234 1 88.38 125 ASP B O 1
ATOM 2168 N N . ARG B 1 126 ? -21.469 -3.941 -12.477 1 86.75 126 ARG B N 1
ATOM 2169 C CA . ARG B 1 126 ? -21.781 -4.109 -11.062 1 86.75 126 ARG B CA 1
ATOM 2170 C C . ARG B 1 126 ? -20.906 -5.188 -10.43 1 86.75 126 ARG B C 1
ATOM 2172 O O . ARG B 1 126 ? -21.281 -5.785 -9.414 1 86.75 126 ARG B O 1
ATOM 2179 N N . VAL B 1 127 ? -19.844 -5.469 -11.109 1 85.81 127 VAL B N 1
ATOM 2180 C CA . VAL B 1 127 ? -18.859 -6.371 -10.531 1 85.81 127 VAL B CA 1
ATOM 2181 C C . VAL B 1 127 ? -17.719 -5.559 -9.922 1 85.81 127 VAL B C 1
ATOM 2183 O O . VAL B 1 127 ? -17.219 -4.621 -10.547 1 85.81 127 VAL B O 1
ATOM 2186 N N . ARG B 1 128 ? -17.375 -5.883 -8.734 1 88.5 128 ARG B N 1
ATOM 2187 C CA . ARG B 1 128 ? -16.234 -5.242 -8.078 1 88.5 128 ARG B CA 1
ATOM 2188 C C . ARG B 1 128 ? -14.922 -5.828 -8.578 1 88.5 128 ARG B C 1
ATOM 2190 O O . ARG B 1 128 ? -14.758 -7.051 -8.617 1 88.5 128 ARG B O 1
ATOM 2197 N N . ARG B 1 129 ? -14.062 -4.91 -8.992 1 92.25 129 ARG B N 1
ATOM 2198 C CA . ARG B 1 129 ? -12.773 -5.348 -9.523 1 92.25 129 ARG B CA 1
ATOM 2199 C C . ARG B 1 129 ? -11.633 -4.562 -8.891 1 92.25 129 ARG B C 1
ATOM 2201 O O . ARG B 1 129 ? -11.812 -3.42 -8.469 1 92.25 129 ARG B O 1
ATOM 2208 N N . VAL B 1 130 ? -10.516 -5.242 -8.852 1 94.12 130 VAL B N 1
ATOM 2209 C CA . VAL B 1 130 ? -9.305 -4.59 -8.375 1 94.12 130 VAL B CA 1
ATOM 2210 C C . VAL B 1 130 ? -8.805 -3.602 -9.43 1 94.12 130 VAL B C 1
ATOM 2212 O O . VAL B 1 130 ? -8.633 -3.961 -10.594 1 94.12 130 VAL B O 1
ATOM 2215 N N . THR B 1 131 ? -8.609 -2.367 -9.008 1 95 131 THR B N 1
ATOM 2216 C CA . THR B 1 131 ? -8.117 -1.358 -9.945 1 95 131 THR B CA 1
ATOM 2217 C C . THR B 1 131 ? -6.648 -1.05 -9.688 1 95 131 THR B C 1
ATOM 2219 O O . THR B 1 131 ? -5.941 -0.584 -10.586 1 95 131 THR B O 1
ATOM 2222 N N . GLN B 1 132 ? -6.23 -1.286 -8.492 1 95.94 132 GLN B N 1
ATOM 2223 C CA . GLN B 1 132 ? -4.844 -0.994 -8.133 1 95.94 132 GLN B CA 1
ATOM 2224 C C . GLN B 1 132 ? -4.316 -1.998 -7.113 1 95.94 132 GLN B C 1
ATOM 2226 O O . GLN B 1 132 ? -5.027 -2.385 -6.188 1 95.94 132 GLN B O 1
ATOM 2231 N N . TRP B 1 133 ? -3.094 -2.408 -7.359 1 96.62 133 TRP B N 1
ATOM 2232 C CA . TRP B 1 133 ? -2.348 -3.324 -6.504 1 96.62 133 TRP B CA 1
ATOM 2233 C C . TRP B 1 133 ? -0.969 -2.76 -6.172 1 96.62 133 TRP B C 1
ATOM 2235 O O . TRP B 1 133 ? -0.134 -2.584 -7.062 1 96.62 133 TRP B O 1
ATOM 2245 N N . THR B 1 134 ? -0.751 -2.406 -4.918 1 97.19 134 THR B N 1
ATOM 2246 C CA . THR B 1 134 ? 0.561 -1.945 -4.477 1 97.19 134 THR B CA 1
ATOM 2247 C C . THR B 1 134 ? 1.122 -2.869 -3.398 1 97.19 134 THR B C 1
ATOM 2249 O O . THR B 1 134 ? 0.486 -3.086 -2.365 1 97.19 134 THR B O 1
ATOM 2252 N N . GLU B 1 135 ? 2.316 -3.35 -3.627 1 96.69 135 GLU B N 1
ATOM 2253 C CA . GLU B 1 135 ? 2.859 -4.43 -2.811 1 96.69 135 GLU B CA 1
ATOM 2254 C C . GLU B 1 135 ? 4.312 -4.16 -2.434 1 96.69 135 GLU B C 1
ATOM 2256 O O . GLU B 1 135 ? 5.105 -3.727 -3.271 1 96.69 135 GLU B O 1
ATOM 2261 N N . VAL B 1 136 ? 4.609 -4.359 -1.194 1 95.88 136 VAL B N 1
ATOM 2262 C CA . VAL B 1 136 ? 5.98 -4.484 -0.715 1 95.88 136 VAL B CA 1
ATOM 2263 C C . VAL B 1 136 ? 6.219 -5.902 -0.193 1 95.88 136 VAL B C 1
ATOM 2265 O O . VAL B 1 136 ? 5.426 -6.418 0.6 1 95.88 136 VAL B O 1
ATOM 2268 N N . THR B 1 137 ? 7.219 -6.477 -0.696 1 93.44 137 THR B N 1
ATOM 2269 C CA . THR B 1 137 ? 7.523 -7.848 -0.302 1 93.44 137 THR B CA 1
ATOM 2270 C C . THR B 1 137 ? 9.023 -8.039 -0.122 1 93.44 137 THR B C 1
ATOM 2272 O O . THR B 1 137 ? 9.828 -7.344 -0.755 1 93.44 137 THR B O 1
ATOM 2275 N N . ARG B 1 138 ? 9.336 -8.938 0.747 1 91.62 138 ARG B N 1
ATOM 2276 C CA . ARG B 1 138 ? 10.742 -9.273 0.962 1 91.62 138 ARG B CA 1
ATOM 2277 C C . ARG B 1 138 ? 10.906 -10.742 1.337 1 91.62 138 ARG B C 1
ATOM 2279 O O . ARG B 1 138 ? 10.039 -11.312 1.999 1 91.62 138 ARG B O 1
ATOM 2286 N N . ASP B 1 139 ? 12.016 -11.328 0.939 1 89.38 139 ASP B N 1
ATOM 2287 C CA . ASP B 1 139 ? 12.383 -12.688 1.322 1 89.38 139 ASP B CA 1
ATOM 2288 C C . ASP B 1 139 ? 12.859 -12.734 2.77 1 89.38 139 ASP B C 1
ATOM 2290 O O . ASP B 1 139 ? 13.586 -11.844 3.221 1 89.38 139 ASP B O 1
ATOM 2294 N N . LEU B 1 140 ? 12.359 -13.812 3.41 1 87.12 140 LEU B N 1
ATOM 2295 C CA . LEU B 1 140 ? 12.797 -14.031 4.785 1 87.12 140 LEU B CA 1
ATOM 2296 C C . LEU B 1 140 ? 13.914 -15.062 4.84 1 87.12 140 LEU B C 1
ATOM 2298 O O . LEU B 1 140 ? 13.945 -16 4.031 1 87.12 140 LEU B O 1
ATOM 2302 N N . GLU B 1 141 ? 15.164 -14.812 5.484 1 69.69 141 GLU B N 1
ATOM 2303 C CA . GLU B 1 141 ? 16.25 -15.773 5.629 1 69.69 141 GLU B CA 1
ATOM 2304 C C . GLU B 1 141 ? 15.805 -17 6.422 1 69.69 141 GLU B C 1
ATOM 2306 O O . GLU B 1 141 ? 14.906 -16.906 7.258 1 69.69 141 GLU B O 1
#

Sequence (282 aa):
MEPITLFNHFDELFKVLFFQNDNEAGSKAFVDNFAKDFTASINSQHLDYNAFQKACAIAREDWTMSLQSHEALVTSFDAQGENYPHDKGPNAVATKSFWTFEEKATGKKTRRETVIIIITRLEEDRVRRVTQWTEVTRDLEMEPITLFNHFDELFKVLFFQNDNEAGSKAFVDNFAKDFTASINSQHLDYNAFQKACAIAREDWTMSLQSHEALVTSFDAQGENYPHDKGPNAVATKSFWTFEEKATGKKTRRETVIIIITRLEEDRVRRVTQWTEVTRDLE

pLDDT: mean 86.21, std 13.49, range [35.72, 97.69]

Solvent-accessible surface area (backbone atoms only — not comparable to full-atom values): 14616 Å² total; per-residue (Å²): 126,80,72,66,34,68,58,55,54,47,51,51,49,52,44,42,52,53,64,45,85,48,64,67,59,21,51,50,51,47,64,68,36,41,37,86,82,18,37,34,31,51,35,66,46,76,30,46,46,68,55,42,54,50,49,49,52,49,45,49,71,46,34,49,60,43,78,77,46,74,44,78,73,38,47,30,64,56,64,92,47,85,58,45,58,79,87,47,66,56,40,18,40,27,32,40,36,33,35,39,39,27,34,64,91,78,61,52,73,45,36,33,44,37,38,38,38,39,24,31,32,59,40,94,90,69,46,61,18,36,39,33,39,41,31,23,44,27,57,51,133,125,78,68,68,34,70,58,54,53,47,53,51,50,50,43,40,53,53,63,44,85,47,64,66,58,21,51,51,50,47,64,68,37,40,37,87,80,18,39,35,30,51,33,67,46,76,30,46,48,67,55,43,53,51,49,49,51,50,46,50,71,45,34,47,59,42,77,77,47,75,42,78,74,40,47,29,64,53,66,83,55,81,60,49,57,81,86,48,64,54,41,17,38,28,32,42,35,33,35,39,38,26,33,64,90,77,63,52,73,44,36,32,44,35,39,37,40,39,24,30,32,59,40,94,89,69,47,63,18,37,39,34,38,40,32,23,45,30,59,50,132

Radius of gyration: 19.33 Å; Cα contacts (8 Å, |Δi|>4): 617; chains: 2; bounding box: 50×55×38 Å

Nearest PDB structures (foldseek):
  3rob-assembly2_D  TM=7.968E-01  e=3.755E-06  Planctopirus limnophila DSM 3776
  3d9r-assembly2_D  TM=7.692E-01  e=5.076E-06  Pectobacterium atrosepticum
  3bb9-assembly3_E  TM=6.719E-01  e=3.290E-05  Shewanella frigidimarina NCIMB 400
  3soy-assembly1_A-2  TM=6.960E-01  e=8.126E-05  Salmonella enterica subsp. enterica serovar Typhimurium str. LT2
  3rob-assembly2_D  TM=7.969E-01  e=4.226E-06  Planctopirus limnophila DSM 3776